Protein AF-A0A061NKI3-F1 (afdb_monomer_lite)

Secondary structure (DSSP, 8-state):
--GGG--HHHHHHHHHHHEEEHHHHHHHHT--HHHHHHHHHTTSS--SEEETTEEEEEHHHHHHHHHHHHHHHHHHHHHHTTTS-HHHHHHHHHHHHHHHHTTT-HHHHHHHHHHHHTTS-TTS-SGGGHHHHHHHHT--HHHHHHHHHHHHHHHTTS-TTEEEEETTSTT--HHHHT-TT--SEEEEES-GGGGGS-EEE----SS--HHHHHHHHHHHHHHHHTTPEEEEE-STTHHHHHHHHHHHHT--EEEEESS-TTS-SSGGGHHHHHHHHHSTTS--EEEE-SS----SSSSS-EE-TTS-EE---

Sequence (313 aa):
MNVKEMDSRFLRPVIEQEILFASEATSYLGVTPQRLNQLVHTGKVKPVRTSPSGNLYMRTDLEERRKRMDGNQMMFITALFHKNEPEVVYEAINYFTIQTIFNGSDKKTVPMYERLYDKWPMTEELTPHIREISEDLGVEQEALEKAYSTVVGGFQQLGEEDLIVKKGGVHYPPQLNTLSDAPLFLFMRGNPDLLEEHLVTVVGSRKPSKEGEETAYQLSKEIGKQGYVIISGLSKGIDSIVQQATVDEDIPTIAILGTPITHFHPREHQSLQGKLENKVGDFPISSFSQSATLAFPDALCTHERNGSSKCHY

Foldseek 3Di:
DDPPPPDPVVVVVVVVVFKDFLVRLCLLLLHDSVVVVVCCVVVVFPFPDDDPVGTIGTNVSSVVSSVVVVVVLVVLLVLLVLAEPLLLSQLVLLLQLQLVVVVLDPVVSVVLSVVVVVPDSSSDHCVVVLVVSCVSSVHDSSSSVSSSVQSSVVSSLDDSQKYKAAQVGPLDQPVLNPDPLRFRIKIKHAASCLSVFAEDEDDDDLDDDPVLLVCLLVVLLVCQVVVYAYEAECHHDSRVSSLVSCLVNVGAYEYEYCAPPSDDPPPVCPVSNVSLNPPHHGYIHIYGSSGHPGDDDDPQFDQDPVRDTDDDD

Structure (mmCIF, N/CA/C/O backbone):
data_AF-A0A061NKI3-F1
#
_entry.id   AF-A0A061NKI3-F1
#
loop_
_atom_site.group_PDB
_atom_site.id
_atom_site.type_symbol
_atom_site.label_atom_id
_atom_site.label_alt_id
_atom_site.label_comp_id
_atom_site.label_asym_id
_atom_site.label_entity_id
_atom_site.label_seq_id
_atom_site.pdbx_PDB_ins_code
_atom_site.Cartn_x
_atom_site.Cartn_y
_atom_site.Cartn_z
_atom_site.occupancy
_atom_site.B_iso_or_equiv
_atom_site.auth_seq_id
_atom_site.auth_comp_id
_atom_site.auth_asym_id
_atom_site.auth_atom_id
_atom_site.pdbx_PDB_model_num
ATOM 1 N N . MET A 1 1 ? 39.304 -26.338 -39.180 1.00 40.34 1 MET A N 1
ATOM 2 C CA . MET A 1 1 ? 40.118 -25.103 -39.119 1.00 40.34 1 MET A CA 1
ATOM 3 C C . MET A 1 1 ? 40.791 -25.061 -37.756 1.00 40.34 1 MET A C 1
ATOM 5 O O . MET A 1 1 ? 40.127 -25.341 -36.768 1.00 40.34 1 MET A O 1
ATOM 9 N N . ASN A 1 2 ? 42.109 -24.874 -37.719 1.00 30.09 2 ASN A N 1
ATOM 10 C CA . ASN A 1 2 ? 42.950 -25.070 -36.537 1.00 30.09 2 ASN A CA 1
ATOM 11 C C . ASN A 1 2 ? 42.810 -23.871 -35.575 1.00 30.09 2 ASN A C 1
ATOM 13 O O . ASN A 1 2 ? 43.014 -22.736 -35.988 1.00 30.09 2 ASN A O 1
ATOM 17 N N . VAL A 1 3 ? 42.485 -24.109 -34.300 1.00 43.00 3 VAL A N 1
ATOM 18 C CA . VAL A 1 3 ? 42.187 -23.072 -33.276 1.00 43.00 3 VAL A CA 1
ATOM 19 C C . VAL A 1 3 ? 43.432 -22.243 -32.880 1.00 43.00 3 VAL A C 1
ATOM 21 O O . VAL A 1 3 ? 43.354 -21.328 -32.069 1.00 43.00 3 VAL A O 1
ATOM 24 N N . LYS A 1 4 ? 44.604 -22.524 -33.465 1.00 46.03 4 LYS A N 1
ATOM 25 C CA . LYS A 1 4 ? 45.884 -21.874 -33.132 1.00 46.03 4 LYS A CA 1
ATOM 26 C C . LYS A 1 4 ? 46.247 -20.632 -33.962 1.00 46.03 4 LYS A C 1
ATOM 28 O O . LYS A 1 4 ? 47.277 -20.035 -33.678 1.00 46.03 4 LYS A O 1
ATOM 33 N N . GLU A 1 5 ? 45.420 -20.210 -34.920 1.00 45.53 5 GLU A N 1
ATOM 34 C CA . GLU A 1 5 ? 45.689 -19.029 -35.772 1.00 45.53 5 GLU A CA 1
ATOM 35 C C . GLU A 1 5 ? 44.545 -17.997 -35.785 1.00 45.53 5 GLU A C 1
ATOM 37 O O . GLU A 1 5 ? 44.338 -17.286 -36.764 1.00 45.53 5 GLU A O 1
ATOM 42 N N . MET A 1 6 ? 43.781 -17.881 -34.695 1.00 46.22 6 MET A N 1
ATOM 43 C CA . MET A 1 6 ? 42.867 -16.744 -34.529 1.00 46.22 6 MET A CA 1
ATOM 44 C C . MET A 1 6 ? 43.645 -15.567 -33.922 1.00 46.22 6 MET A C 1
ATOM 46 O O . MET A 1 6 ? 44.006 -15.586 -32.747 1.00 46.22 6 MET A O 1
ATOM 50 N N . ASP A 1 7 ? 43.965 -14.581 -34.766 1.00 47.81 7 ASP A N 1
ATOM 51 C CA . ASP A 1 7 ? 44.738 -13.376 -34.437 1.00 47.81 7 ASP A CA 1
ATOM 52 C C . ASP A 1 7 ? 44.149 -12.656 -33.205 1.00 47.81 7 ASP A C 1
ATOM 54 O O . ASP A 1 7 ? 42.953 -12.352 -33.141 1.00 47.81 7 ASP A O 1
ATOM 58 N N . SER A 1 8 ? 44.998 -12.365 -32.214 1.00 49.31 8 SER A N 1
ATOM 59 C CA . SER A 1 8 ? 44.628 -11.721 -30.944 1.00 49.31 8 SER A CA 1
ATOM 60 C C . SER A 1 8 ? 44.003 -10.329 -31.121 1.00 49.31 8 SER A C 1
ATOM 62 O O . SER A 1 8 ? 43.363 -9.817 -30.199 1.00 49.31 8 SER A O 1
ATOM 64 N N . ARG A 1 9 ? 44.132 -9.739 -32.316 1.00 50.97 9 ARG A N 1
ATOM 65 C CA . ARG A 1 9 ? 43.489 -8.483 -32.725 1.00 50.97 9 ARG A CA 1
ATOM 66 C C . ARG A 1 9 ? 41.998 -8.619 -33.063 1.00 50.97 9 ARG A C 1
ATOM 68 O O . ARG A 1 9 ? 41.291 -7.625 -32.955 1.00 50.97 9 ARG A O 1
ATOM 75 N N . PHE A 1 10 ? 41.512 -9.816 -33.407 1.00 46.50 10 PHE A N 1
ATOM 76 C CA . PHE A 1 10 ? 40.087 -10.080 -33.677 1.00 46.50 10 PHE A CA 1
ATOM 77 C C . PHE A 1 10 ? 39.317 -10.570 -32.445 1.00 46.50 10 PHE A C 1
ATOM 79 O O . PHE A 1 10 ? 38.117 -10.341 -32.342 1.00 46.50 10 PHE A O 1
ATOM 86 N N . LEU A 1 11 ? 39.999 -11.212 -31.492 1.00 48.09 11 LEU A N 1
ATOM 87 C CA . LEU A 1 11 ? 39.382 -11.682 -30.248 1.00 48.09 11 LEU A CA 1
ATOM 88 C C . LEU A 1 11 ? 39.147 -10.553 -29.236 1.00 48.09 11 LEU A C 1
ATOM 90 O O . LEU A 1 11 ? 38.138 -10.571 -28.542 1.00 48.09 11 LEU A O 1
ATOM 94 N N . ARG A 1 12 ? 40.041 -9.557 -29.157 1.00 44.00 12 ARG A N 1
ATOM 95 C CA . ARG A 1 12 ? 39.916 -8.446 -28.193 1.00 44.00 12 ARG A CA 1
ATOM 96 C C . ARG A 1 12 ? 38.599 -7.663 -28.306 1.00 44.00 12 ARG A C 1
ATOM 98 O O . ARG A 1 12 ? 37.942 -7.544 -27.282 1.00 44.00 12 ARG A O 1
ATOM 105 N N . PRO A 1 13 ? 38.161 -7.211 -29.497 1.00 46.44 13 PRO A N 1
ATOM 106 C CA . PRO A 1 13 ? 36.928 -6.430 -29.617 1.00 46.44 13 PRO A CA 1
ATOM 107 C C . PRO A 1 13 ? 35.660 -7.239 -29.313 1.00 46.44 13 PRO A C 1
ATOM 109 O O . PRO A 1 13 ? 34.691 -6.689 -28.806 1.00 46.44 13 PRO A O 1
ATOM 112 N N . VAL A 1 14 ? 35.664 -8.546 -29.607 1.00 45.47 14 VAL A N 1
ATOM 113 C CA . VAL A 1 14 ? 34.523 -9.446 -29.353 1.00 45.47 14 VAL A CA 1
ATOM 114 C C . VAL A 1 14 ? 34.435 -9.803 -27.866 1.00 45.47 14 VAL A C 1
ATOM 116 O O . VAL A 1 14 ? 33.363 -9.752 -27.279 1.00 45.47 14 VAL A O 1
ATOM 119 N N . ILE A 1 15 ? 35.575 -10.080 -27.227 1.00 52.34 15 ILE A N 1
ATOM 120 C CA . ILE A 1 15 ? 35.654 -10.370 -25.789 1.00 52.34 15 ILE A CA 1
ATOM 121 C C . ILE A 1 15 ? 35.342 -9.117 -24.948 1.00 52.34 15 ILE A C 1
ATOM 123 O O . ILE A 1 15 ? 34.716 -9.229 -23.898 1.00 52.34 15 ILE A O 1
ATOM 127 N N . GLU A 1 16 ? 35.731 -7.921 -25.401 1.00 51.19 16 GLU A N 1
ATOM 128 C CA . GLU A 1 16 ? 35.422 -6.652 -24.719 1.00 51.19 16 GLU A CA 1
ATOM 129 C C . GLU A 1 16 ? 33.927 -6.284 -24.766 1.00 51.19 16 GLU A C 1
ATOM 131 O O . GLU A 1 16 ? 33.464 -5.570 -23.885 1.00 51.19 16 GLU A O 1
ATOM 136 N N . GLN A 1 17 ? 33.149 -6.797 -25.729 1.00 54.69 17 GLN A N 1
ATOM 137 C CA . GLN A 1 17 ? 31.689 -6.592 -25.785 1.00 54.69 17 GLN A CA 1
ATOM 138 C C . GLN A 1 17 ? 30.878 -7.627 -24.982 1.00 54.69 17 GLN A C 1
ATOM 140 O O . GLN A 1 17 ? 29.677 -7.434 -24.759 1.00 54.69 17 GLN A O 1
ATOM 145 N N . GLU A 1 18 ? 31.523 -8.704 -24.526 1.00 70.69 18 GLU A N 1
ATOM 146 C CA . GLU A 1 18 ? 30.896 -9.793 -23.766 1.00 70.69 18 GLU A CA 1
ATOM 147 C C . GLU A 1 18 ? 31.322 -9.848 -22.294 1.00 70.69 18 GLU A C 1
ATOM 149 O O . GLU A 1 18 ? 30.668 -10.530 -21.505 1.00 70.69 18 GLU A O 1
ATOM 154 N N . ILE A 1 19 ? 32.376 -9.132 -21.892 1.00 83.00 19 ILE A N 1
ATOM 155 C CA . ILE A 1 19 ? 32.844 -9.100 -20.503 1.00 83.00 19 ILE A CA 1
ATOM 156 C C . ILE A 1 19 ? 32.468 -7.775 -19.841 1.00 83.00 19 ILE A C 1
ATOM 158 O O . ILE A 1 19 ? 32.928 -6.716 -20.249 1.00 83.00 19 ILE A O 1
ATOM 162 N N . LEU A 1 20 ? 31.694 -7.860 -18.762 1.00 83.94 20 LEU A N 1
ATOM 163 C CA . LEU A 1 20 ? 31.260 -6.725 -17.953 1.00 83.94 20 LEU A CA 1
ATOM 164 C C . LEU A 1 20 ? 32.059 -6.641 -16.647 1.00 83.94 20 LEU A C 1
ATOM 166 O O . LEU A 1 20 ? 32.276 -7.648 -15.958 1.00 83.94 20 LEU A O 1
ATOM 170 N N . PHE A 1 21 ? 32.463 -5.429 -16.269 1.00 87.56 21 PHE A N 1
ATOM 171 C CA . PHE A 1 21 ? 32.967 -5.134 -14.928 1.00 87.56 21 PHE A CA 1
ATOM 172 C C . PHE A 1 21 ? 31.835 -5.192 -13.897 1.00 87.56 21 PHE A C 1
ATOM 174 O O . PHE A 1 21 ? 30.655 -5.176 -14.232 1.00 87.56 21 PHE A O 1
ATOM 181 N N . ALA A 1 22 ? 32.175 -5.231 -12.607 1.00 83.69 22 ALA A N 1
ATOM 182 C CA . ALA A 1 22 ? 31.179 -5.334 -11.538 1.00 83.69 22 ALA A CA 1
ATOM 183 C C . ALA A 1 22 ? 30.103 -4.233 -11.568 1.00 83.69 22 ALA A C 1
ATOM 185 O O . ALA A 1 22 ? 28.941 -4.541 -11.323 1.00 83.69 22 ALA A O 1
ATOM 186 N N . SER A 1 23 ? 30.463 -2.988 -11.894 1.00 77.31 23 SER A N 1
ATOM 187 C CA . SER A 1 23 ? 29.507 -1.878 -12.025 1.00 77.31 23 SER A CA 1
ATOM 188 C C . SER A 1 23 ? 28.545 -2.072 -13.199 1.00 77.31 23 SER A C 1
ATOM 190 O O . SER A 1 23 ? 27.342 -1.854 -13.071 1.00 77.31 23 SER A O 1
ATOM 192 N N . GLU A 1 24 ? 29.056 -2.544 -14.331 1.00 81.25 24 GLU A N 1
ATOM 193 C CA . GLU A 1 24 ? 28.248 -2.812 -15.520 1.00 81.25 24 GLU A CA 1
ATOM 194 C C . GLU A 1 24 ? 27.367 -4.045 -15.312 1.00 81.25 24 GLU A C 1
ATOM 196 O O . GLU A 1 24 ? 26.202 -4.037 -15.683 1.00 81.25 24 GLU A O 1
ATOM 201 N N . ALA A 1 25 ? 27.873 -5.076 -14.631 1.00 82.38 25 ALA A N 1
ATOM 202 C CA . ALA A 1 25 ? 27.104 -6.255 -14.251 1.00 82.38 25 ALA A CA 1
ATOM 203 C C . ALA A 1 25 ? 25.969 -5.921 -13.266 1.00 82.38 25 ALA A C 1
ATOM 205 O O . ALA A 1 25 ? 24.889 -6.502 -13.367 1.00 82.38 25 ALA A O 1
ATOM 206 N N . THR A 1 26 ? 26.181 -4.984 -12.327 1.00 74.75 26 THR A N 1
ATOM 207 C CA . THR A 1 26 ? 25.106 -4.500 -11.444 1.00 74.75 26 THR A CA 1
ATOM 208 C C . THR A 1 26 ? 24.012 -3.767 -12.207 1.00 74.75 26 THR A C 1
ATOM 210 O O . THR A 1 26 ? 22.842 -4.065 -11.973 1.00 74.75 26 THR A O 1
ATOM 213 N N . SER A 1 27 ? 24.378 -2.872 -13.135 1.00 67.75 27 SER A N 1
ATOM 214 C CA . SER A 1 27 ? 23.410 -2.206 -14.019 1.00 67.75 27 SER A CA 1
ATOM 215 C C . SER A 1 27 ? 22.674 -3.222 -14.885 1.00 67.75 27 SER A C 1
ATOM 217 O O . SER A 1 27 ? 21.450 -3.240 -14.911 1.00 67.75 27 SER A O 1
ATOM 219 N N . TYR A 1 28 ? 23.407 -4.147 -15.506 1.00 76.88 28 TYR A N 1
ATOM 220 C CA . TYR A 1 28 ? 22.849 -5.137 -16.423 1.00 76.88 28 TYR A CA 1
ATOM 221 C C . TYR A 1 28 ? 21.814 -6.068 -15.768 1.00 76.88 28 TYR A C 1
ATOM 223 O O . TYR A 1 28 ? 20.811 -6.423 -16.388 1.00 76.88 28 TYR A O 1
ATOM 231 N N . LEU A 1 29 ? 22.056 -6.469 -14.516 1.00 70.69 29 LEU A N 1
ATOM 232 C CA . LEU A 1 29 ? 21.131 -7.288 -13.727 1.00 70.69 29 LEU A CA 1
ATOM 233 C C . LEU A 1 29 ? 20.075 -6.468 -12.965 1.00 70.69 29 LEU A C 1
ATOM 235 O O . LEU A 1 29 ? 19.205 -7.070 -12.339 1.00 70.69 29 LEU A O 1
ATOM 239 N N . GLY A 1 30 ? 20.176 -5.135 -12.938 1.00 62.69 30 GLY A N 1
ATOM 240 C CA . GLY A 1 30 ? 19.307 -4.276 -12.130 1.00 62.69 30 GLY A CA 1
ATOM 241 C C . GLY A 1 30 ? 19.446 -4.487 -10.613 1.00 62.69 30 GLY A C 1
ATOM 242 O O . GLY A 1 30 ? 18.474 -4.335 -9.877 1.00 62.69 30 GLY A O 1
ATOM 243 N N . VAL A 1 31 ? 20.629 -4.867 -10.110 1.00 70.12 31 VAL A N 1
ATOM 244 C CA . VAL A 1 31 ? 20.849 -5.206 -8.685 1.00 70.12 31 VAL A CA 1
ATOM 245 C C . VAL A 1 31 ? 21.924 -4.346 -8.022 1.00 70.12 31 VAL A C 1
ATOM 247 O O . VAL A 1 31 ? 22.826 -3.832 -8.673 1.00 70.12 31 VAL A O 1
ATOM 250 N N . THR A 1 32 ? 21.885 -4.227 -6.691 1.00 70.69 32 THR A N 1
ATOM 251 C CA . THR A 1 32 ? 22.936 -3.518 -5.938 1.00 70.69 32 THR A CA 1
ATOM 252 C C . THR A 1 32 ? 24.269 -4.286 -5.940 1.00 70.69 32 THR A C 1
ATOM 254 O O . THR A 1 32 ? 24.272 -5.517 -6.058 1.00 70.69 32 THR A O 1
ATOM 257 N N . PRO A 1 33 ? 25.418 -3.617 -5.706 1.00 78.44 33 PRO A N 1
ATOM 258 C CA . PRO A 1 33 ? 26.712 -4.295 -5.560 1.00 78.44 33 PRO A CA 1
ATOM 259 C C . PRO A 1 33 ? 26.725 -5.367 -4.463 1.00 78.44 33 PRO A C 1
ATOM 261 O O . PRO A 1 33 ? 27.320 -6.432 -4.625 1.00 78.44 33 PRO A O 1
ATOM 264 N N . GLN A 1 34 ? 26.024 -5.124 -3.351 1.00 69.75 34 GLN A N 1
ATOM 265 C CA . GLN A 1 34 ? 25.881 -6.102 -2.267 1.00 69.75 34 GLN A CA 1
ATOM 266 C C . GLN A 1 34 ? 25.110 -7.338 -2.736 1.00 69.75 34 GLN A C 1
ATOM 268 O O . GLN A 1 34 ? 25.513 -8.468 -2.452 1.00 69.75 34 GLN A O 1
ATOM 273 N N . ARG A 1 35 ? 24.029 -7.135 -3.498 1.00 75.12 35 ARG A N 1
ATOM 274 C CA . ARG A 1 35 ? 23.239 -8.228 -4.058 1.00 75.12 35 ARG A CA 1
ATOM 275 C C . ARG A 1 35 ? 24.029 -9.015 -5.101 1.00 75.12 35 ARG A C 1
ATOM 277 O O . ARG A 1 35 ? 23.977 -10.241 -5.065 1.00 75.12 35 ARG A O 1
ATOM 284 N N . LEU A 1 36 ? 24.811 -8.353 -5.957 1.00 82.88 36 LEU A N 1
ATOM 285 C CA . LEU A 1 36 ? 25.723 -9.028 -6.886 1.00 82.88 36 LEU A CA 1
ATOM 286 C C . LEU A 1 36 ? 26.740 -9.900 -6.134 1.00 82.88 36 LEU A C 1
ATOM 288 O O . LEU A 1 36 ? 26.898 -11.073 -6.462 1.00 82.88 36 LEU A O 1
ATOM 292 N N . ASN A 1 37 ? 27.353 -9.384 -5.064 1.00 84.94 37 ASN A N 1
ATOM 293 C CA . ASN A 1 37 ? 28.267 -10.168 -4.225 1.00 84.94 37 ASN A CA 1
ATOM 294 C C . ASN A 1 37 ? 27.583 -11.380 -3.576 1.00 84.94 37 ASN A C 1
ATOM 296 O O . ASN A 1 37 ? 28.164 -12.462 -3.526 1.00 84.94 37 ASN A O 1
ATOM 300 N N . GLN A 1 38 ? 26.336 -11.241 -3.124 1.00 79.44 38 GLN A N 1
ATOM 301 C CA . GLN A 1 38 ? 25.563 -12.365 -2.598 1.00 79.44 38 GLN A CA 1
ATOM 302 C C . GLN A 1 38 ? 25.264 -13.413 -3.681 1.00 79.44 38 GLN A C 1
ATOM 304 O O . GLN A 1 38 ? 25.330 -14.614 -3.417 1.00 79.44 38 GLN A O 1
ATOM 309 N N . LEU A 1 39 ? 24.952 -12.985 -4.908 1.00 83.00 39 LEU A N 1
ATOM 310 C CA . LEU A 1 39 ? 24.747 -13.890 -6.042 1.00 83.00 39 LEU A CA 1
ATOM 311 C C . LEU A 1 39 ? 26.028 -14.653 -6.391 1.00 83.00 39 LEU A C 1
ATOM 313 O O . LEU A 1 39 ? 25.958 -15.852 -6.656 1.00 83.00 39 LEU A O 1
ATOM 317 N N . VAL A 1 40 ? 27.184 -13.992 -6.312 1.00 87.69 40 VAL A N 1
ATOM 318 C CA . VAL A 1 40 ? 28.492 -14.639 -6.469 1.00 87.69 40 VAL A CA 1
ATOM 319 C C . VAL A 1 40 ? 28.753 -15.644 -5.355 1.00 87.69 40 VAL A C 1
ATOM 321 O O . VAL A 1 40 ? 29.091 -16.794 -5.623 1.00 87.69 40 VAL A O 1
ATOM 324 N N . HIS A 1 41 ? 28.533 -15.249 -4.102 1.00 85.94 41 HIS A N 1
ATOM 325 C CA . HIS A 1 41 ? 28.773 -16.110 -2.946 1.00 85.94 41 HIS A CA 1
ATOM 326 C C . HIS A 1 41 ? 27.872 -17.353 -2.933 1.00 85.94 41 HIS A C 1
ATOM 328 O O . HIS A 1 41 ? 28.311 -18.443 -2.584 1.00 85.94 41 HIS A O 1
ATOM 334 N N . THR A 1 42 ? 26.619 -17.205 -3.366 1.00 82.69 42 THR A N 1
ATOM 335 C CA . THR A 1 42 ? 25.656 -18.313 -3.483 1.00 82.69 42 THR A CA 1
ATOM 336 C C . THR A 1 42 ? 25.824 -19.137 -4.764 1.00 82.69 42 THR A C 1
ATOM 338 O O . THR A 1 42 ? 25.024 -20.036 -5.013 1.00 82.69 42 THR A O 1
ATOM 341 N N . GLY A 1 43 ? 26.830 -18.832 -5.593 1.00 84.00 43 GLY A N 1
ATOM 342 C CA . GLY A 1 43 ? 27.115 -19.539 -6.845 1.00 84.00 43 GLY A CA 1
ATOM 343 C C . GLY A 1 43 ? 26.081 -19.316 -7.953 1.00 84.00 43 GLY A C 1
ATOM 344 O O . GLY A 1 43 ? 26.105 -20.015 -8.962 1.00 84.00 43 GLY A O 1
ATOM 345 N N . LYS A 1 44 ? 25.165 -18.356 -7.780 1.00 81.19 44 LYS A N 1
ATOM 346 C CA . LYS A 1 44 ? 24.096 -18.032 -8.739 1.00 81.19 44 LYS A CA 1
ATOM 347 C C . LYS A 1 44 ? 24.583 -17.178 -9.909 1.00 81.19 44 LYS A C 1
ATOM 349 O O . LYS A 1 44 ? 23.928 -17.163 -10.944 1.00 81.19 44 LYS A O 1
ATOM 354 N N . VAL A 1 45 ? 25.694 -16.469 -9.730 1.00 87.56 45 VAL A N 1
ATOM 355 C CA . VAL A 1 45 ? 26.454 -15.771 -10.775 1.00 87.56 45 VAL A CA 1
ATOM 356 C C . VAL A 1 45 ? 27.913 -16.151 -10.580 1.00 87.56 45 VAL A C 1
ATOM 358 O O . VAL A 1 45 ? 28.397 -16.135 -9.451 1.00 87.56 45 VAL A O 1
ATOM 361 N N . LYS A 1 46 ? 28.631 -16.491 -11.649 1.00 88.38 46 LYS A N 1
ATOM 362 C 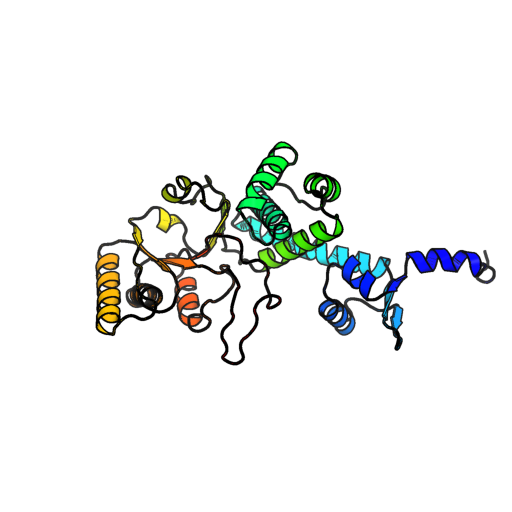CA . LYS A 1 46 ? 30.036 -16.882 -11.544 1.00 88.38 46 LYS A CA 1
ATOM 363 C C . LYS A 1 46 ? 30.917 -15.840 -12.232 1.00 88.38 46 LYS A C 1
ATOM 365 O O . LYS A 1 46 ? 30.750 -15.617 -13.426 1.00 88.38 46 LYS A O 1
ATOM 370 N N . PRO A 1 47 ? 31.846 -15.183 -11.515 1.00 89.19 47 PRO A N 1
ATOM 371 C CA . PRO A 1 47 ? 32.808 -14.315 -12.166 1.00 89.19 47 PRO A CA 1
ATOM 372 C C . PRO A 1 47 ? 33.758 -15.170 -13.003 1.00 89.19 47 PRO A C 1
ATOM 374 O O . PRO A 1 47 ? 34.240 -16.215 -12.561 1.00 89.19 47 PRO A O 1
ATOM 377 N N . VAL A 1 48 ? 34.048 -14.707 -14.210 1.00 86.19 48 VAL A N 1
ATOM 378 C CA . VAL A 1 48 ? 35.016 -15.348 -15.107 1.00 86.19 48 VAL A CA 1
ATOM 379 C C . VAL A 1 48 ? 36.438 -15.056 -14.669 1.00 86.19 48 VAL A C 1
ATOM 381 O O . VAL A 1 48 ? 37.338 -15.877 -14.848 1.00 86.19 48 VAL A O 1
ATOM 384 N N . ARG A 1 49 ? 36.642 -13.906 -14.023 1.00 82.75 49 ARG A N 1
ATOM 385 C CA . ARG A 1 49 ? 37.903 -13.576 -13.372 1.00 82.75 49 ARG A CA 1
ATOM 386 C C . ARG A 1 49 ? 37.655 -12.839 -12.071 1.00 82.75 49 ARG A C 1
ATOM 388 O O . ARG A 1 49 ? 36.874 -11.895 -12.028 1.00 82.75 49 ARG A O 1
ATOM 395 N N . THR A 1 50 ? 38.404 -13.229 -11.050 1.00 81.88 50 THR A N 1
ATOM 396 C CA . THR A 1 50 ? 38.512 -12.502 -9.786 1.00 81.88 50 THR A CA 1
ATOM 397 C C . THR A 1 50 ? 39.908 -11.905 -9.694 1.00 81.88 50 THR A C 1
ATOM 399 O O . THR A 1 50 ? 40.906 -12.591 -9.918 1.00 81.88 50 THR A O 1
ATOM 402 N N . SER A 1 51 ? 39.986 -10.605 -9.421 1.00 77.56 51 SER A N 1
ATOM 403 C CA . SER A 1 51 ? 41.246 -9.875 -9.285 1.00 77.56 51 SER A CA 1
ATOM 404 C C . SER A 1 51 ? 41.144 -8.817 -8.182 1.00 77.56 51 SER A C 1
ATOM 406 O O . SER A 1 51 ? 40.028 -8.421 -7.841 1.00 77.56 51 SER A O 1
ATOM 408 N N . PRO A 1 52 ? 42.273 -8.303 -7.656 1.00 70.75 52 PRO A N 1
ATOM 409 C CA . PRO A 1 52 ? 42.260 -7.180 -6.714 1.00 70.75 52 PRO A CA 1
ATOM 410 C C . PRO A 1 52 ? 41.571 -5.925 -7.276 1.00 70.75 52 PRO A C 1
ATOM 412 O O . PRO A 1 52 ? 41.009 -5.141 -6.522 1.00 70.75 52 PRO A O 1
ATOM 415 N N . SER A 1 53 ? 41.587 -5.757 -8.602 1.00 69.56 53 SER A N 1
ATOM 416 C CA . SER A 1 53 ? 40.922 -4.675 -9.340 1.00 69.56 53 SER A CA 1
ATOM 417 C C . SER A 1 53 ? 39.423 -4.900 -9.582 1.00 69.56 53 SER A C 1
ATOM 419 O O . SER A 1 53 ? 38.769 -4.035 -10.154 1.00 69.56 53 SER A O 1
ATOM 421 N N . GLY A 1 54 ? 38.870 -6.043 -9.166 1.00 77.44 54 GLY A N 1
ATOM 422 C CA . GLY A 1 54 ? 37.451 -6.366 -9.304 1.00 77.44 54 GLY A CA 1
ATOM 423 C C . GLY A 1 54 ? 37.179 -7.683 -10.029 1.00 77.44 54 GLY A C 1
ATOM 424 O O . GLY A 1 54 ? 38.080 -8.333 -10.576 1.00 77.44 54 GLY A O 1
ATOM 425 N N . ASN A 1 55 ? 35.906 -8.075 -10.002 1.00 88.88 55 ASN A N 1
ATOM 426 C CA . ASN A 1 55 ? 35.387 -9.235 -10.718 1.00 88.88 55 ASN A CA 1
ATOM 427 C C . ASN A 1 55 ? 34.971 -8.858 -12.146 1.00 88.88 55 ASN A C 1
ATOM 429 O O . ASN A 1 55 ? 34.435 -7.771 -12.366 1.00 88.88 55 ASN A O 1
ATOM 433 N N . LEU A 1 56 ? 35.174 -9.792 -13.074 1.00 87.81 56 LEU A N 1
ATOM 434 C CA . LEU A 1 56 ? 34.701 -9.729 -14.457 1.00 87.81 56 LEU A CA 1
ATOM 435 C C . LEU A 1 56 ? 33.634 -10.798 -14.692 1.00 87.81 56 LEU A C 1
ATOM 437 O O . LEU A 1 56 ? 33.794 -11.932 -14.232 1.00 87.81 56 LEU A O 1
ATOM 441 N N . TYR A 1 57 ? 32.582 -10.453 -15.426 1.00 88.44 57 TYR A N 1
ATOM 442 C CA . TYR A 1 57 ? 31.401 -11.289 -15.644 1.00 88.44 57 TYR A CA 1
ATOM 443 C C . TYR A 1 57 ? 31.123 -11.451 -17.135 1.00 88.44 57 TYR A C 1
ATOM 445 O O . TYR A 1 57 ? 31.295 -10.497 -17.885 1.00 88.44 57 TYR A O 1
ATOM 453 N N . MET A 1 58 ? 30.674 -12.631 -17.563 1.00 85.62 58 MET A N 1
ATOM 454 C CA . MET A 1 58 ? 30.211 -12.822 -18.941 1.00 85.62 58 MET A CA 1
ATOM 455 C C . MET A 1 58 ? 28.775 -12.344 -19.073 1.00 85.62 58 MET A C 1
ATOM 457 O O . MET A 1 58 ? 27.917 -12.700 -18.265 1.00 85.62 58 MET A O 1
ATOM 461 N N . ARG A 1 59 ? 28.508 -11.562 -20.114 1.00 80.31 59 ARG A N 1
ATOM 462 C CA . ARG A 1 59 ? 27.181 -11.041 -20.430 1.00 80.31 59 ARG A CA 1
ATOM 463 C C . ARG A 1 59 ? 26.164 -12.163 -20.612 1.00 80.31 59 ARG A C 1
ATOM 465 O O . ARG A 1 59 ? 25.071 -12.055 -20.080 1.00 80.31 59 ARG A O 1
ATOM 472 N N . THR A 1 60 ? 26.542 -13.261 -21.261 1.00 78.06 60 THR A N 1
ATOM 473 C CA . THR A 1 60 ? 25.691 -14.446 -21.473 1.00 78.06 60 THR A CA 1
ATOM 474 C C . THR A 1 60 ? 25.271 -15.126 -20.164 1.00 78.06 60 THR A C 1
ATOM 476 O O . THR A 1 60 ? 24.097 -15.446 -19.981 1.00 78.06 60 THR A O 1
ATOM 479 N N . ASP A 1 61 ? 26.188 -15.275 -19.204 1.00 80.62 61 ASP A N 1
ATOM 480 C CA . ASP A 1 61 ? 25.869 -15.813 -17.871 1.00 80.62 61 ASP A CA 1
ATOM 481 C C . ASP A 1 61 ? 24.917 -14.877 -17.105 1.00 80.62 61 ASP A C 1
ATOM 483 O O . ASP A 1 61 ? 24.006 -15.320 -16.397 1.00 80.62 61 ASP A O 1
ATOM 487 N N . LEU A 1 62 ? 25.118 -13.563 -17.248 1.00 82.44 62 LEU A N 1
ATOM 488 C CA . LEU A 1 62 ? 24.236 -12.552 -16.668 1.00 82.44 62 LEU A CA 1
ATOM 489 C C . LEU A 1 62 ? 22.864 -12.535 -17.363 1.00 82.44 62 LEU A C 1
ATOM 491 O O . LEU A 1 62 ? 21.856 -12.376 -16.682 1.00 82.44 62 LEU A O 1
ATOM 495 N N . GLU A 1 63 ? 22.798 -12.769 -18.674 1.00 77.12 63 GLU A N 1
ATOM 496 C CA . GLU A 1 63 ? 21.563 -12.917 -19.456 1.00 77.12 63 GLU A CA 1
ATOM 497 C C . GLU A 1 63 ? 20.741 -14.123 -19.014 1.00 77.12 63 GLU A C 1
ATOM 499 O O . GLU A 1 63 ? 19.546 -13.994 -18.753 1.00 77.12 63 GLU A O 1
ATOM 504 N N . GLU A 1 64 ? 21.358 -15.300 -18.887 1.00 74.56 64 GLU A N 1
ATOM 505 C CA . GLU A 1 64 ? 20.672 -16.484 -18.365 1.00 74.56 64 GLU A CA 1
ATOM 506 C C . GLU A 1 64 ? 20.161 -16.251 -16.945 1.00 74.56 64 GLU A C 1
ATOM 508 O O . GLU A 1 64 ? 19.058 -16.675 -16.583 1.00 74.56 64 GLU A O 1
ATOM 513 N N . ARG A 1 65 ? 20.956 -15.558 -16.124 1.00 79.81 65 ARG A N 1
ATOM 514 C CA . ARG A 1 65 ? 20.552 -15.213 -14.768 1.00 79.81 65 ARG A CA 1
ATOM 515 C C . ARG A 1 65 ? 19.373 -14.247 -14.762 1.00 79.81 65 ARG A C 1
ATOM 517 O O . ARG A 1 65 ? 18.450 -14.482 -13.982 1.00 79.81 65 ARG A O 1
ATOM 524 N N . ARG A 1 66 ? 19.404 -13.216 -15.609 1.00 72.19 66 ARG A N 1
ATOM 525 C CA . ARG A 1 66 ? 18.319 -12.247 -15.798 1.00 72.19 66 ARG A CA 1
ATOM 526 C C . ARG A 1 66 ? 17.046 -12.973 -16.222 1.00 72.19 66 ARG A C 1
ATOM 528 O O . ARG A 1 66 ? 16.088 -12.950 -15.469 1.00 72.19 66 ARG A O 1
ATOM 535 N N . LYS A 1 67 ? 17.097 -13.819 -17.257 1.00 67.88 67 LYS A N 1
ATOM 536 C CA . LYS A 1 67 ? 15.957 -14.654 -17.691 1.00 67.88 67 LYS A CA 1
ATOM 537 C C . LYS A 1 67 ? 15.373 -15.530 -16.578 1.00 67.88 67 LYS A C 1
ATOM 539 O O . LYS A 1 67 ? 14.160 -15.684 -16.486 1.00 67.88 67 LYS A O 1
ATOM 544 N N . ARG A 1 68 ? 16.207 -16.118 -15.709 1.00 70.06 68 ARG A N 1
ATOM 545 C CA . ARG A 1 68 ? 15.723 -16.882 -14.538 1.00 70.06 68 ARG A CA 1
ATOM 546 C C . ARG A 1 68 ? 15.111 -15.985 -13.460 1.00 70.06 68 ARG A C 1
ATOM 548 O O . ARG A 1 68 ? 14.217 -16.428 -12.747 1.00 70.06 68 ARG A O 1
ATOM 555 N N . MET A 1 69 ? 15.619 -14.766 -13.289 1.00 65.12 69 MET A N 1
ATOM 556 C CA . MET A 1 69 ? 15.041 -13.776 -12.378 1.00 65.12 69 MET A CA 1
ATOM 557 C C . MET A 1 69 ? 13.686 -13.289 -12.898 1.00 65.12 69 MET A C 1
ATOM 559 O O . MET A 1 69 ? 12.728 -13.308 -12.131 1.00 65.12 69 MET A O 1
ATOM 563 N N . ASP A 1 70 ? 13.597 -12.991 -14.190 1.00 64.38 70 ASP A N 1
ATOM 564 C CA . ASP A 1 70 ? 12.374 -12.578 -14.881 1.00 64.38 70 ASP A CA 1
ATOM 565 C C . ASP A 1 70 ? 11.327 -13.710 -14.859 1.00 64.38 70 ASP A C 1
ATOM 567 O O . ASP A 1 70 ? 10.167 -13.495 -14.518 1.00 64.38 70 ASP A O 1
ATOM 571 N N . GLY A 1 71 ? 11.738 -14.963 -15.096 1.00 61.41 71 GLY A N 1
ATOM 572 C CA . GLY A 1 71 ? 10.852 -16.131 -14.987 1.00 61.41 71 GLY A CA 1
ATOM 573 C C . GLY A 1 71 ? 10.305 -16.361 -13.572 1.00 61.41 71 GLY A C 1
ATOM 574 O O . GLY A 1 71 ? 9.147 -16.741 -13.404 1.00 61.41 71 GLY A O 1
ATOM 575 N N . ASN A 1 72 ? 11.104 -16.077 -12.538 1.00 64.69 72 ASN A N 1
ATOM 576 C CA . ASN A 1 72 ? 10.612 -16.069 -11.161 1.00 64.69 72 ASN A CA 1
ATOM 577 C C . ASN A 1 72 ? 9.643 -14.904 -10.916 1.00 64.69 72 ASN A C 1
ATOM 579 O O . ASN A 1 72 ? 8.638 -15.104 -10.243 1.00 64.69 72 ASN A O 1
ATOM 583 N N . GLN A 1 73 ? 9.922 -13.708 -11.449 1.00 67.06 73 GLN A N 1
ATOM 584 C CA . GLN A 1 73 ? 9.019 -12.558 -11.340 1.00 67.06 73 GLN A CA 1
ATOM 585 C C . GLN A 1 73 ? 7.645 -12.859 -11.937 1.00 67.06 73 GLN A C 1
ATOM 587 O O . GLN A 1 73 ? 6.640 -12.633 -11.266 1.00 67.06 73 GLN A O 1
ATOM 592 N N . MET A 1 74 ? 7.607 -13.456 -13.128 1.00 68.12 74 MET A N 1
ATOM 593 C CA . MET A 1 74 ? 6.361 -13.830 -13.795 1.00 68.12 74 MET A CA 1
ATOM 594 C C . MET A 1 74 ? 5.544 -14.850 -12.986 1.00 68.12 74 MET A C 1
ATOM 596 O O . MET A 1 74 ? 4.333 -14.690 -12.840 1.00 68.12 74 MET A O 1
ATOM 600 N N . MET A 1 75 ? 6.193 -15.861 -12.390 1.00 68.75 75 MET A N 1
ATOM 601 C CA . MET A 1 75 ? 5.509 -16.813 -11.500 1.00 68.75 75 MET A CA 1
ATOM 602 C C . MET A 1 75 ? 4.859 -16.127 -10.290 1.00 68.75 75 MET A C 1
ATOM 604 O O . MET A 1 75 ? 3.746 -16.489 -9.920 1.00 68.75 75 MET A O 1
ATOM 608 N N . PHE A 1 76 ? 5.512 -15.124 -9.694 1.00 71.19 76 PHE A N 1
ATOM 609 C CA . PHE A 1 76 ? 4.934 -14.384 -8.566 1.00 71.19 76 PHE A CA 1
ATOM 610 C C . PHE A 1 76 ? 3.771 -13.484 -8.974 1.00 71.19 76 PHE A C 1
ATOM 612 O O . PHE A 1 76 ? 2.746 -13.489 -8.302 1.00 71.19 76 PHE A O 1
ATOM 619 N N . ILE A 1 77 ? 3.905 -12.735 -10.071 1.00 73.75 77 ILE A N 1
ATOM 620 C CA . ILE A 1 77 ? 2.807 -11.895 -10.573 1.00 73.75 77 ILE A CA 1
ATOM 621 C C . ILE A 1 77 ? 1.584 -12.772 -10.872 1.00 73.75 77 ILE A C 1
ATOM 623 O O . ILE A 1 77 ? 0.474 -12.434 -10.474 1.00 73.75 77 ILE A O 1
ATOM 627 N N . THR A 1 78 ? 1.805 -13.955 -11.454 1.00 74.75 78 THR A N 1
ATOM 628 C CA . THR A 1 78 ? 0.738 -14.933 -11.706 1.00 74.75 78 THR A CA 1
ATOM 629 C C . THR A 1 78 ? 0.046 -15.389 -10.417 1.00 74.75 78 THR A C 1
ATOM 631 O O . THR A 1 78 ? -1.160 -15.616 -10.418 1.00 74.75 78 THR A O 1
ATOM 634 N N . ALA A 1 79 ? 0.769 -15.495 -9.297 1.00 76.25 79 ALA A N 1
ATOM 635 C CA . ALA A 1 79 ? 0.169 -15.856 -8.015 1.00 76.25 79 ALA A CA 1
ATOM 636 C C . ALA A 1 79 ? -0.809 -14.786 -7.496 1.00 76.25 79 ALA A C 1
ATOM 638 O O . ALA A 1 79 ? -1.819 -15.140 -6.892 1.00 76.25 79 ALA A O 1
ATOM 639 N N . LEU A 1 80 ? -0.585 -13.501 -7.794 1.00 79.56 80 LEU A N 1
ATOM 640 C CA . LEU A 1 80 ? -1.518 -12.429 -7.419 1.00 79.56 80 LEU A CA 1
ATOM 641 C C . LEU A 1 80 ? -2.847 -12.505 -8.183 1.00 79.56 80 LEU A C 1
ATOM 643 O O . LEU A 1 80 ? -3.859 -12.009 -7.687 1.00 79.56 80 LEU A O 1
ATOM 647 N N . PHE A 1 81 ? -2.876 -13.167 -9.346 1.00 81.19 81 PHE A N 1
ATOM 648 C CA . PHE A 1 81 ? -4.084 -13.307 -10.168 1.00 81.19 81 PHE A CA 1
ATOM 649 C C . PHE A 1 81 ? -5.159 -14.208 -9.544 1.00 81.19 81 PHE A C 1
ATOM 651 O O . PHE A 1 81 ? -6.283 -14.248 -10.035 1.00 81.19 81 PHE A O 1
ATOM 658 N N . HIS A 1 82 ? -4.852 -14.934 -8.464 1.00 82.19 82 HIS A N 1
ATOM 659 C CA . HIS A 1 82 ? -5.849 -15.762 -7.777 1.00 82.19 82 HIS A CA 1
ATOM 660 C C . HIS A 1 82 ? -6.946 -14.930 -7.103 1.00 82.19 82 HIS A C 1
ATOM 662 O O . HIS A 1 82 ? -8.091 -15.374 -7.037 1.00 82.19 82 HIS A O 1
ATOM 668 N N . LYS A 1 83 ? -6.600 -13.738 -6.603 1.00 83.56 83 LYS A N 1
ATOM 669 C CA . LYS A 1 83 ? -7.532 -12.821 -5.928 1.00 83.56 83 LYS A CA 1
ATOM 670 C C . LYS A 1 83 ? -7.758 -11.513 -6.671 1.00 83.56 83 LYS A C 1
ATOM 672 O O . LYS A 1 83 ? -8.674 -10.778 -6.326 1.00 83.56 83 LYS A O 1
ATOM 677 N N . ASN A 1 84 ? -6.942 -11.230 -7.681 1.00 87.94 84 ASN A N 1
ATOM 678 C CA . ASN A 1 84 ? -6.946 -9.958 -8.382 1.00 87.94 84 ASN A CA 1
ATOM 679 C C . ASN A 1 84 ? -7.109 -10.165 -9.881 1.00 87.94 84 ASN A C 1
ATOM 681 O O . ASN A 1 84 ? -6.546 -11.095 -10.455 1.00 87.94 84 ASN A O 1
ATOM 685 N N . GLU A 1 85 ? -7.821 -9.252 -10.535 1.00 90.00 85 GLU A N 1
ATOM 686 C CA . GLU A 1 85 ? -7.861 -9.221 -11.993 1.00 90.00 85 GLU A CA 1
ATOM 687 C C . GLU A 1 85 ? -6.457 -8.904 -12.544 1.00 90.00 85 GLU A C 1
ATOM 689 O O . GLU A 1 85 ? -5.828 -7.942 -12.084 1.00 90.00 85 GLU A O 1
ATOM 694 N N . PRO A 1 86 ? -5.943 -9.670 -13.529 1.00 88.88 86 PRO A N 1
ATOM 695 C CA . PRO A 1 86 ? -4.607 -9.442 -14.082 1.00 88.88 86 PRO A CA 1
ATOM 696 C C . PRO A 1 86 ? -4.390 -8.013 -14.586 1.00 88.88 86 PRO A C 1
ATOM 698 O O . PRO A 1 86 ? -3.336 -7.428 -14.349 1.00 88.88 86 PRO A O 1
ATOM 701 N N . GLU A 1 87 ? -5.411 -7.433 -15.219 1.00 91.50 87 GLU A N 1
ATOM 702 C CA . GLU A 1 87 ? -5.386 -6.062 -15.736 1.00 91.50 87 GLU A CA 1
ATOM 703 C C . GLU A 1 87 ? -5.153 -5.037 -14.619 1.00 91.50 87 GLU A C 1
ATOM 705 O O . GLU A 1 87 ? -4.308 -4.154 -14.763 1.00 91.50 87 GLU A O 1
ATOM 710 N N . VAL A 1 88 ? -5.827 -5.196 -13.473 1.00 92.44 88 VAL A N 1
ATOM 711 C CA . VAL A 1 88 ? -5.669 -4.321 -12.300 1.00 92.44 88 VAL A CA 1
ATOM 712 C C . VAL A 1 88 ? -4.272 -4.457 -11.696 1.00 92.44 88 VAL A C 1
ATOM 714 O O . VAL A 1 88 ? -3.675 -3.458 -11.293 1.00 92.44 88 VAL A O 1
ATOM 717 N N . VAL A 1 89 ? -3.726 -5.675 -11.651 1.00 90.81 89 VAL A N 1
ATOM 718 C CA . VAL A 1 89 ? -2.375 -5.932 -11.127 1.00 90.81 89 VAL A CA 1
ATOM 719 C C . VAL A 1 89 ? -1.324 -5.248 -11.997 1.00 90.81 89 VAL A C 1
ATOM 721 O O . VAL A 1 89 ? -0.469 -4.535 -11.468 1.00 90.81 89 VAL A O 1
ATOM 724 N N . TYR A 1 90 ? -1.389 -5.430 -13.318 1.00 92.25 90 TYR A N 1
ATOM 725 C CA . TYR A 1 90 ? -0.460 -4.779 -14.240 1.00 92.25 90 TYR A CA 1
ATOM 726 C C . TYR A 1 90 ? -0.601 -3.259 -14.194 1.00 92.25 90 TYR A C 1
ATOM 728 O O . TYR A 1 90 ? 0.402 -2.568 -14.029 1.00 92.25 90 TYR A O 1
ATOM 736 N N . GLU A 1 91 ? -1.824 -2.729 -14.225 1.00 94.56 91 GLU A N 1
ATOM 737 C CA . GLU A 1 91 ? -2.067 -1.286 -14.143 1.00 94.56 91 GLU A CA 1
ATOM 738 C C . GLU A 1 91 ? -1.520 -0.678 -12.852 1.00 94.56 91 GLU A C 1
ATOM 740 O O . GLU A 1 91 ? -0.880 0.375 -12.891 1.00 94.56 91 GLU A O 1
ATOM 745 N N . ALA A 1 92 ? -1.674 -1.370 -11.720 1.00 92.44 92 ALA A N 1
ATOM 746 C CA . ALA A 1 92 ? -1.078 -0.955 -10.460 1.00 92.44 92 ALA A CA 1
ATOM 747 C C . ALA A 1 92 ? 0.457 -0.950 -10.545 1.00 92.44 92 ALA A C 1
ATOM 749 O O . ALA A 1 92 ? 1.080 0.072 -10.248 1.00 92.44 92 ALA A O 1
ATOM 750 N N . ILE A 1 93 ? 1.086 -2.044 -10.995 1.00 91.38 93 ILE A N 1
ATOM 751 C CA . ILE A 1 93 ? 2.551 -2.122 -11.162 1.00 91.38 93 ILE A CA 1
ATOM 752 C C . ILE A 1 93 ? 3.052 -0.975 -12.047 1.00 91.38 93 ILE A C 1
ATOM 754 O O . ILE A 1 93 ? 4.041 -0.312 -11.722 1.00 91.38 93 ILE A O 1
ATOM 758 N N . ASN A 1 94 ? 2.358 -0.700 -13.144 1.00 93.94 94 ASN A N 1
ATOM 759 C CA . ASN A 1 94 ? 2.757 0.309 -14.111 1.00 93.94 94 ASN A CA 1
ATOM 760 C C . ASN A 1 94 ? 2.570 1.728 -13.554 1.00 93.94 94 ASN A C 1
ATOM 762 O O . ASN A 1 94 ? 3.484 2.550 -13.655 1.00 93.94 94 ASN A O 1
ATOM 766 N N . TYR A 1 95 ? 1.451 2.001 -12.874 1.00 93.69 95 TYR A N 1
ATOM 767 C CA . TYR A 1 95 ? 1.222 3.261 -12.162 1.00 93.69 95 TYR A CA 1
ATOM 768 C C . TYR A 1 95 ? 2.322 3.530 -11.130 1.00 93.69 95 TYR A C 1
ATOM 770 O O . TYR A 1 95 ? 2.959 4.584 -11.160 1.00 93.69 95 TYR A O 1
ATOM 778 N N . PHE A 1 96 ? 2.608 2.562 -10.253 1.00 90.94 96 PHE A N 1
ATOM 779 C CA . PHE A 1 96 ? 3.638 2.710 -9.220 1.00 90.94 96 PHE A CA 1
ATOM 780 C C . PHE A 1 96 ? 5.055 2.779 -9.810 1.00 90.94 96 PHE A C 1
ATOM 782 O O . PHE A 1 96 ? 5.937 3.416 -9.227 1.00 90.94 96 PHE A O 1
ATOM 789 N N . THR A 1 97 ? 5.286 2.200 -10.993 1.00 91.19 97 THR A N 1
ATOM 790 C CA . THR A 1 97 ? 6.552 2.342 -11.731 1.00 91.19 97 THR A CA 1
ATOM 791 C C . THR A 1 97 ? 6.761 3.789 -12.168 1.00 91.19 97 THR A C 1
ATOM 793 O O . THR A 1 97 ? 7.809 4.374 -11.885 1.00 91.19 97 THR A O 1
ATOM 796 N N . ILE A 1 98 ? 5.743 4.409 -12.768 1.00 92.44 98 ILE A N 1
ATOM 797 C CA . ILE A 1 98 ? 5.770 5.832 -13.135 1.00 92.44 98 ILE A CA 1
ATOM 798 C C . ILE A 1 98 ? 5.914 6.694 -11.876 1.00 92.44 98 ILE A C 1
ATOM 800 O O . ILE A 1 98 ? 6.731 7.612 -11.831 1.00 92.44 98 ILE A O 1
ATOM 804 N N . GLN A 1 99 ? 5.183 6.368 -10.811 1.00 90.81 99 GLN A N 1
ATOM 805 C CA . GLN A 1 99 ? 5.268 7.098 -9.549 1.00 90.81 99 GLN A CA 1
ATOM 806 C C . GLN A 1 99 ? 6.679 7.055 -8.948 1.00 90.81 99 GLN A C 1
ATOM 808 O O . GLN A 1 99 ? 7.148 8.048 -8.388 1.00 90.81 99 GLN A O 1
ATOM 813 N N . THR A 1 100 ? 7.391 5.938 -9.124 1.00 86.88 100 THR A N 1
ATOM 814 C CA . THR A 1 100 ? 8.791 5.780 -8.706 1.00 86.88 100 THR A CA 1
ATOM 815 C C . THR A 1 100 ? 9.727 6.735 -9.425 1.00 86.88 100 THR A C 1
ATOM 817 O O . THR A 1 100 ? 10.573 7.352 -8.779 1.00 86.88 100 THR A O 1
ATOM 820 N N . ILE A 1 101 ? 9.529 6.940 -10.726 1.00 90.94 101 ILE A N 1
ATOM 821 C CA . ILE A 1 101 ? 10.272 7.945 -11.498 1.00 90.94 101 ILE A CA 1
ATOM 822 C C . ILE A 1 101 ? 10.068 9.354 -10.923 1.00 90.94 101 ILE A C 1
ATOM 824 O O . ILE A 1 101 ? 10.999 10.161 -10.891 1.00 90.94 101 ILE A O 1
ATOM 828 N N . PHE A 1 102 ? 8.876 9.642 -10.398 1.00 88.12 102 PHE A N 1
ATOM 829 C CA . PHE A 1 102 ? 8.536 10.934 -9.802 1.00 88.12 102 PHE A CA 1
ATOM 830 C C . PHE A 1 102 ? 8.680 10.989 -8.276 1.00 88.12 102 PHE A C 1
ATOM 832 O O . PHE A 1 102 ? 8.093 11.870 -7.639 1.00 88.12 102 PHE A O 1
ATOM 839 N N . ASN A 1 103 ? 9.496 10.108 -7.688 1.00 83.94 103 ASN A N 1
ATOM 840 C CA . ASN A 1 103 ? 9.781 10.058 -6.250 1.00 83.94 103 ASN A CA 1
ATOM 841 C C . ASN A 1 103 ? 8.511 9.969 -5.382 1.00 83.94 103 ASN A C 1
ATOM 843 O O . ASN A 1 103 ? 8.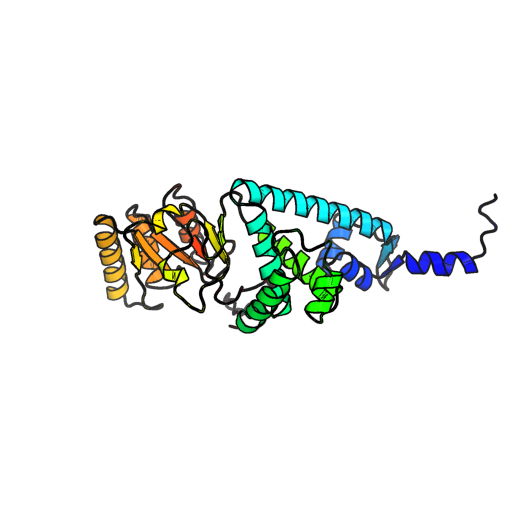398 10.661 -4.373 1.00 83.94 103 ASN A O 1
ATOM 847 N N . GLY A 1 104 ? 7.523 9.177 -5.803 1.00 78.44 104 GLY A N 1
ATOM 848 C CA . GLY A 1 104 ? 6.277 8.973 -5.058 1.00 78.44 104 GLY A CA 1
ATOM 849 C C . GLY A 1 104 ? 5.257 10.109 -5.195 1.00 78.44 104 GLY A C 1
ATOM 850 O O . GLY A 1 104 ? 4.195 10.047 -4.589 1.00 78.44 104 GLY A O 1
ATOM 851 N N . SER A 1 105 ? 5.545 11.159 -5.975 1.00 81.62 105 SER A N 1
ATOM 852 C CA . SER A 1 105 ? 4.688 12.346 -6.041 1.00 81.62 105 SER A CA 1
ATOM 853 C C . SER A 1 105 ? 3.458 12.130 -6.924 1.00 81.62 105 SER A C 1
ATOM 855 O O . SER A 1 105 ? 3.554 12.207 -8.151 1.00 81.62 105 SER A O 1
ATOM 857 N N . ASP A 1 106 ? 2.277 11.978 -6.320 1.00 82.00 106 ASP A N 1
ATOM 858 C CA . ASP A 1 106 ? 1.011 11.861 -7.067 1.00 82.00 106 ASP A CA 1
ATOM 859 C C . ASP A 1 106 ? 0.743 13.078 -7.961 1.00 82.00 106 ASP A C 1
ATOM 861 O O . ASP A 1 106 ? 0.367 12.931 -9.122 1.00 82.00 106 ASP A O 1
ATOM 865 N N . LYS A 1 107 ? 1.069 14.289 -7.485 1.00 85.44 107 LYS A N 1
ATOM 866 C CA . LYS A 1 107 ? 0.927 15.536 -8.263 1.00 85.44 107 LYS A CA 1
ATOM 867 C C . LYS A 1 107 ? 1.688 15.522 -9.592 1.00 85.44 107 LYS A C 1
ATOM 869 O O . LYS A 1 107 ? 1.287 16.210 -10.524 1.00 85.44 107 LYS A O 1
ATOM 874 N N . LYS A 1 108 ? 2.808 14.798 -9.660 1.00 88.31 108 LYS A N 1
ATOM 875 C CA . LYS A 1 108 ? 3.605 14.638 -10.886 1.00 88.31 108 LYS A CA 1
ATOM 876 C C . LYS A 1 108 ? 3.211 13.386 -11.662 1.00 88.31 108 LYS A C 1
ATOM 878 O O . LYS A 1 108 ? 3.240 13.405 -12.884 1.00 88.31 108 LYS A O 1
ATOM 883 N N . THR A 1 109 ? 2.842 12.329 -10.949 1.00 89.69 109 THR A N 1
ATOM 884 C CA . THR A 1 109 ? 2.538 11.013 -11.516 1.00 89.69 109 THR A CA 1
ATOM 885 C C . THR A 1 109 ? 1.228 11.026 -12.278 1.00 89.69 109 THR A C 1
ATOM 887 O O . THR A 1 109 ? 1.214 10.615 -13.431 1.00 89.69 109 THR A O 1
ATOM 890 N N . VAL A 1 110 ? 0.151 11.537 -11.674 1.00 89.44 110 VAL A N 1
ATOM 891 C CA . VAL A 1 110 ? -1.201 11.472 -12.248 1.00 89.44 110 VAL A CA 1
ATOM 892 C C . VAL A 1 110 ? -1.267 12.098 -13.650 1.00 89.44 110 VAL A C 1
ATOM 894 O O . VAL A 1 110 ? -1.688 11.398 -14.566 1.00 89.44 110 VAL A O 1
ATOM 897 N N . PRO A 1 111 ? -0.748 13.319 -13.904 1.00 91.75 111 PRO A N 1
ATOM 898 C CA . PRO A 1 111 ? -0.793 13.893 -15.253 1.00 91.75 111 PRO A CA 1
ATOM 899 C C . PRO A 1 111 ? 0.021 13.113 -16.296 1.00 91.75 111 PRO A C 1
ATOM 901 O O . PRO A 1 111 ? -0.265 13.185 -17.490 1.00 91.75 111 PRO A O 1
ATOM 904 N N . MET A 1 112 ? 1.083 12.419 -15.872 1.00 92.75 112 MET A N 1
ATOM 905 C CA . MET A 1 112 ? 1.900 11.594 -16.770 1.00 92.75 112 MET A CA 1
ATOM 906 C C . MET A 1 112 ? 1.222 10.258 -17.045 1.00 92.75 112 MET A C 1
ATOM 908 O O . MET A 1 112 ? 1.193 9.813 -18.186 1.00 92.75 112 MET A O 1
ATOM 912 N N . TYR A 1 113 ? 0.637 9.661 -16.010 1.00 92.75 113 TYR A N 1
ATOM 913 C CA . TYR A 1 113 ? -0.170 8.459 -16.107 1.00 92.75 113 TYR A CA 1
ATOM 914 C C . TYR A 1 113 ? -1.348 8.650 -17.066 1.00 92.75 113 TYR A C 1
ATOM 916 O O . TYR A 1 113 ? -1.483 7.882 -18.008 1.00 92.75 113 TYR A O 1
ATOM 924 N N . GLU A 1 114 ? -2.142 9.711 -16.891 1.00 91.38 114 GLU A N 1
ATOM 925 C CA . GLU A 1 114 ? -3.282 10.025 -17.766 1.00 91.38 114 GLU A CA 1
ATOM 926 C C . GLU A 1 114 ? -2.843 10.194 -19.227 1.00 91.38 114 GLU A C 1
ATOM 928 O O . GLU A 1 114 ? -3.460 9.645 -20.133 1.00 91.38 114 GLU A O 1
ATOM 933 N N . ARG A 1 115 ? -1.716 10.881 -19.461 1.00 91.44 115 ARG A N 1
ATOM 934 C CA . ARG A 1 115 ? -1.149 11.042 -20.807 1.00 91.44 115 ARG A CA 1
ATOM 935 C C . ARG A 1 115 ? -0.727 9.712 -21.438 1.00 91.44 115 ARG A C 1
ATOM 937 O O . ARG A 1 115 ? -0.856 9.560 -22.650 1.00 91.44 115 ARG A O 1
ATOM 944 N N . LEU A 1 116 ? -0.151 8.806 -20.650 1.00 91.88 116 LEU A N 1
ATOM 945 C CA . LEU A 1 116 ? 0.288 7.492 -21.123 1.00 91.88 116 LEU A CA 1
ATOM 946 C C . LEU A 1 116 ? -0.898 6.554 -21.358 1.00 91.88 116 LEU A C 1
ATOM 948 O O . LEU A 1 116 ? -0.874 5.802 -22.327 1.00 91.88 116 LEU A O 1
ATOM 952 N N . TYR A 1 117 ? -1.944 6.648 -20.534 1.00 89.75 117 TYR A N 1
ATOM 953 C CA . TYR A 1 117 ? -3.155 5.832 -20.637 1.00 89.75 117 TYR A CA 1
ATOM 954 C C . TYR A 1 117 ? -3.830 5.951 -22.009 1.00 89.75 117 TYR A C 1
ATOM 956 O O . TYR A 1 117 ? -4.284 4.957 -22.567 1.00 89.75 117 TYR A O 1
ATOM 964 N N . ASP A 1 118 ? -3.828 7.149 -22.597 1.00 86.69 118 ASP A N 1
ATOM 965 C CA . ASP A 1 118 ? -4.394 7.390 -23.932 1.00 86.69 118 ASP A CA 1
ATOM 966 C C . ASP A 1 118 ? -3.543 6.816 -25.081 1.00 86.69 118 ASP A C 1
ATOM 968 O O . ASP A 1 118 ? -4.008 6.723 -26.220 1.00 86.69 118 ASP A O 1
ATOM 972 N N . LYS A 1 119 ? -2.280 6.472 -24.816 1.00 86.94 119 LYS A N 1
ATOM 973 C CA . LYS A 1 119 ? -1.302 6.071 -25.838 1.00 86.94 119 LYS A CA 1
ATOM 974 C C . LYS A 1 119 ? -0.915 4.602 -25.774 1.00 86.94 119 LYS A C 1
ATOM 976 O O . LYS A 1 119 ? -0.544 4.037 -26.801 1.00 86.94 119 LYS A O 1
ATOM 981 N N . TRP A 1 1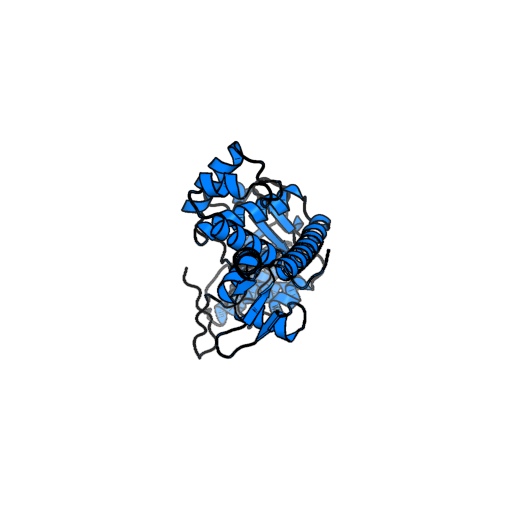20 ? -0.958 4.007 -24.588 1.00 86.94 120 TRP A N 1
ATOM 982 C CA . TRP A 1 120 ? -0.467 2.663 -24.333 1.00 86.94 120 TRP A CA 1
ATOM 983 C C . TRP A 1 120 ? -1.398 1.911 -23.369 1.00 86.94 120 TRP A C 1
ATOM 985 O O . TRP A 1 120 ? -1.879 2.514 -22.405 1.00 86.94 120 TRP A O 1
ATOM 995 N N . PRO A 1 121 ? -1.650 0.602 -23.589 1.00 87.56 121 PRO A N 1
ATOM 996 C CA . PRO A 1 121 ? -2.412 -0.227 -22.660 1.00 87.56 121 PRO A CA 1
ATOM 997 C C . PRO A 1 121 ? -1.707 -0.359 -21.301 1.00 87.56 121 PRO A C 1
ATOM 999 O O . PRO A 1 121 ? -0.941 -1.288 -21.059 1.00 87.56 121 PRO A O 1
ATOM 1002 N N . MET A 1 122 ? -2.034 0.540 -20.367 1.00 91.56 122 MET A N 1
ATOM 1003 C CA . MET A 1 122 ? -1.516 0.517 -18.990 1.00 91.56 122 MET A CA 1
ATOM 1004 C C . MET A 1 122 ? -1.852 -0.781 -18.235 1.00 91.56 122 MET A C 1
ATOM 1006 O O . MET A 1 122 ? -1.267 -1.021 -17.187 1.00 91.56 122 MET A O 1
ATOM 1010 N N . THR A 1 123 ? -2.768 -1.608 -18.738 1.00 91.62 123 THR A N 1
ATOM 1011 C CA . THR A 1 123 ? -3.198 -2.896 -18.166 1.00 91.62 123 THR A CA 1
ATOM 1012 C C . THR A 1 123 ? -2.364 -4.095 -18.640 1.00 91.62 123 THR A C 1
ATOM 1014 O O . THR A 1 123 ? -2.672 -5.229 -18.279 1.00 91.62 123 THR A O 1
ATOM 1017 N N . GLU A 1 124 ? -1.325 -3.873 -19.447 1.00 88.38 124 GLU A N 1
ATOM 1018 C CA . GLU A 1 124 ? -0.420 -4.913 -19.953 1.00 88.38 124 GLU A CA 1
ATOM 1019 C C . GLU A 1 124 ? 0.975 -4.830 -19.310 1.00 88.38 124 GLU A C 1
ATOM 1021 O O . GLU A 1 124 ? 1.301 -3.896 -18.578 1.00 88.38 124 GLU A O 1
ATOM 1026 N N . GLU A 1 125 ? 1.833 -5.822 -19.557 1.00 86.12 125 GLU A N 1
ATOM 1027 C CA . GLU A 1 125 ? 3.207 -5.792 -19.053 1.00 86.12 125 GLU A CA 1
ATOM 1028 C C . GLU A 1 125 ? 3.984 -4.599 -19.642 1.00 86.12 125 GLU A C 1
ATOM 1030 O O . GLU A 1 125 ? 3.963 -4.365 -20.847 1.00 86.12 125 GLU A O 1
ATOM 1035 N N . LEU A 1 126 ? 4.712 -3.855 -18.802 1.00 88.31 126 LEU A N 1
ATOM 1036 C CA . LEU A 1 126 ? 5.473 -2.674 -19.229 1.00 88.31 126 LEU A CA 1
ATOM 1037 C C . LEU A 1 126 ? 6.741 -3.019 -20.020 1.00 88.31 126 LEU A C 1
ATOM 1039 O O . LEU A 1 126 ? 7.160 -2.233 -20.870 1.00 88.31 126 LEU A O 1
ATOM 1043 N N . THR A 1 127 ? 7.359 -4.177 -19.762 1.00 84.81 127 THR A N 1
ATOM 1044 C CA . THR A 1 127 ? 8.670 -4.568 -20.315 1.00 84.81 127 THR A CA 1
ATOM 1045 C C . THR A 1 127 ? 8.775 -4.419 -21.843 1.00 84.81 127 THR A C 1
ATOM 1047 O O . THR A 1 127 ? 9.753 -3.830 -22.311 1.00 84.81 127 THR A O 1
ATOM 1050 N N . PRO A 1 128 ? 7.796 -4.869 -22.655 1.00 84.12 128 PRO A N 1
ATOM 1051 C CA . PRO A 1 128 ? 7.848 -4.713 -24.111 1.00 84.12 128 PRO A CA 1
ATOM 1052 C C . PRO A 1 128 ? 7.813 -3.250 -24.588 1.00 84.12 128 PRO A C 1
ATOM 1054 O O . PRO A 1 128 ? 8.224 -2.968 -25.711 1.00 84.12 128 PRO A O 1
ATOM 1057 N N . HIS A 1 129 ? 7.364 -2.323 -23.736 1.00 88.69 129 HIS A N 1
ATOM 1058 C CA . HIS A 1 129 ? 7.085 -0.923 -24.068 1.00 88.69 129 HIS A CA 1
ATOM 1059 C C . HIS A 1 129 ? 8.030 0.078 -23.390 1.00 88.69 129 HIS A C 1
ATOM 1061 O O . HIS A 1 129 ? 7.849 1.288 -23.528 1.00 88.69 129 HIS A O 1
ATOM 1067 N N . ILE A 1 130 ? 9.075 -0.397 -22.696 1.00 88.69 130 ILE A N 1
ATOM 1068 C CA . ILE A 1 130 ? 10.038 0.448 -21.966 1.00 88.69 130 ILE A CA 1
ATOM 1069 C C . ILE A 1 130 ? 10.558 1.597 -22.826 1.00 88.69 130 ILE A C 1
ATOM 1071 O O . ILE A 1 130 ? 10.618 2.732 -22.360 1.00 88.69 130 ILE A O 1
ATOM 1075 N N . ARG A 1 131 ? 10.930 1.318 -24.079 1.00 88.44 131 ARG A N 1
ATOM 1076 C CA . ARG A 1 131 ? 11.482 2.335 -24.975 1.00 88.44 131 ARG A CA 1
ATOM 1077 C C . ARG A 1 131 ? 10.496 3.483 -25.199 1.00 88.44 131 ARG A C 1
ATOM 1079 O O . ARG A 1 131 ? 10.845 4.628 -24.935 1.00 88.44 131 ARG A O 1
ATOM 1086 N N . GLU A 1 132 ? 9.283 3.174 -25.639 1.00 90.44 132 GLU A N 1
ATOM 1087 C CA . GLU A 1 132 ? 8.249 4.164 -25.968 1.00 90.44 132 GLU A CA 1
ATOM 1088 C C . GLU A 1 132 ? 7.846 4.978 -24.732 1.00 90.44 132 GLU A C 1
ATOM 1090 O O . GLU A 1 132 ? 7.817 6.208 -24.769 1.00 90.44 132 GLU A O 1
ATOM 1095 N N . ILE A 1 133 ? 7.636 4.299 -23.601 1.00 92.12 133 ILE A N 1
ATOM 1096 C CA . ILE A 1 133 ? 7.255 4.939 -22.337 1.00 92.12 133 ILE A CA 1
ATOM 1097 C C . ILE A 1 133 ? 8.387 5.832 -21.814 1.00 92.12 133 ILE A C 1
ATOM 1099 O O . ILE A 1 133 ? 8.130 6.930 -21.322 1.00 92.12 133 ILE A O 1
ATOM 1103 N N . SER A 1 134 ? 9.648 5.403 -21.934 1.00 93.88 134 SER A N 1
ATOM 1104 C CA . SER A 1 134 ? 10.803 6.206 -21.512 1.00 93.88 134 SER A CA 1
ATOM 1105 C C . SER A 1 134 ? 10.943 7.498 -22.324 1.00 93.88 134 SER A C 1
ATOM 1107 O O . SER A 1 134 ? 11.203 8.555 -21.747 1.00 93.88 134 SER A O 1
ATOM 1109 N N . GLU A 1 135 ? 10.686 7.438 -23.637 1.00 93.38 135 GLU A N 1
ATOM 1110 C CA . GLU A 1 135 ? 10.696 8.599 -24.532 1.00 93.38 135 GLU A CA 1
ATOM 1111 C C . GLU A 1 135 ? 9.570 9.582 -24.156 1.00 93.38 135 GLU A C 1
ATOM 1113 O O . GLU A 1 135 ? 9.819 10.782 -24.024 1.00 93.38 135 GLU A O 1
ATOM 1118 N N . ASP A 1 136 ? 8.361 9.079 -23.884 1.00 92.38 136 ASP A N 1
ATOM 1119 C CA . ASP A 1 136 ? 7.206 9.898 -23.488 1.00 92.38 136 ASP A CA 1
ATOM 1120 C C . ASP A 1 136 ? 7.340 10.531 -22.092 1.00 92.38 136 ASP A C 1
ATOM 1122 O O . ASP A 1 136 ? 6.860 11.648 -21.857 1.00 92.38 136 ASP A O 1
ATOM 1126 N N . LEU A 1 137 ? 7.997 9.832 -21.164 1.00 92.81 137 LEU A N 1
ATOM 1127 C CA . LEU A 1 137 ? 8.318 10.338 -19.829 1.00 92.81 137 LEU A CA 1
ATOM 1128 C C . LEU A 1 137 ? 9.547 11.261 -19.824 1.00 92.81 137 LEU A C 1
ATOM 1130 O O . LEU A 1 137 ? 9.745 11.997 -18.855 1.00 92.81 137 LEU A O 1
ATOM 1134 N N . GLY A 1 138 ? 10.366 11.235 -20.879 1.00 94.19 138 GLY A N 1
ATOM 1135 C CA . GLY A 1 138 ? 11.620 11.983 -20.958 1.00 94.19 138 GLY A CA 1
ATOM 1136 C C . GLY A 1 138 ? 12.682 11.477 -19.977 1.00 94.19 138 GLY A C 1
ATOM 1137 O O . GLY A 1 138 ? 13.372 12.284 -19.352 1.00 94.19 138 GLY A O 1
ATOM 1138 N N . VAL A 1 139 ? 12.787 10.155 -19.807 1.00 93.31 139 VAL A N 1
ATOM 1139 C CA . VAL A 1 139 ? 13.736 9.502 -18.890 1.00 93.31 139 VAL A CA 1
ATOM 1140 C C . VAL A 1 139 ? 14.557 8.428 -19.596 1.00 93.31 139 VAL A C 1
ATOM 1142 O O . VAL A 1 139 ? 14.153 7.896 -20.623 1.00 93.31 139 VAL A O 1
ATOM 1145 N N . GLU A 1 140 ? 15.708 8.075 -19.026 1.00 92.94 140 GLU A N 1
ATOM 1146 C CA . GLU A 1 140 ? 16.533 6.977 -19.539 1.00 92.94 140 GLU A CA 1
ATOM 1147 C C . GLU A 1 140 ? 15.827 5.621 -19.370 1.00 92.94 140 GLU A C 1
ATOM 1149 O O . GLU A 1 140 ? 15.255 5.341 -18.311 1.00 92.94 140 GLU A O 1
ATOM 1154 N N . GLN A 1 141 ? 15.930 4.738 -20.372 1.00 91.12 141 GLN A N 1
ATOM 1155 C CA . GLN A 1 141 ? 15.347 3.384 -20.327 1.00 91.12 141 GLN A CA 1
ATOM 1156 C C . GLN A 1 141 ? 15.813 2.598 -19.096 1.00 91.12 141 GLN A C 1
ATOM 1158 O O . GLN A 1 141 ? 15.006 1.966 -18.422 1.00 91.12 141 GLN A O 1
ATOM 1163 N N . GLU A 1 142 ? 17.098 2.706 -18.744 1.00 84.81 142 GLU A N 1
ATOM 1164 C CA . GLU A 1 142 ? 17.669 2.041 -17.566 1.00 84.81 142 GLU A CA 1
ATOM 1165 C C . GLU A 1 142 ? 17.004 2.504 -16.257 1.00 84.81 142 GLU A C 1
ATOM 1167 O O . GLU A 1 142 ? 16.799 1.708 -15.338 1.00 84.81 142 GLU A O 1
ATOM 1172 N N . ALA A 1 143 ? 16.622 3.783 -16.163 1.00 84.62 143 ALA A N 1
ATOM 1173 C CA . ALA A 1 143 ? 15.927 4.303 -14.990 1.00 84.62 143 ALA A CA 1
ATOM 1174 C C . ALA A 1 143 ? 14.514 3.713 -14.872 1.00 84.62 143 ALA A C 1
ATOM 1176 O O . ALA A 1 143 ? 14.099 3.341 -13.771 1.00 84.62 143 ALA A O 1
ATOM 1177 N N . LEU A 1 144 ? 13.805 3.579 -15.998 1.00 89.69 144 LEU A N 1
ATOM 1178 C CA . LEU A 1 144 ? 12.477 2.970 -16.052 1.00 89.69 144 LEU A CA 1
ATOM 1179 C C . LEU A 1 144 ? 12.521 1.462 -15.769 1.00 89.69 144 LEU A C 1
ATOM 1181 O O . LEU A 1 144 ? 11.734 0.980 -14.959 1.00 89.69 144 LEU A O 1
ATOM 1185 N N . GLU A 1 145 ? 13.484 0.732 -16.340 1.00 85.00 145 GLU A N 1
ATOM 1186 C CA . GLU A 1 145 ? 13.729 -0.690 -16.046 1.00 85.00 145 GLU A CA 1
ATOM 1187 C C . GLU A 1 145 ? 13.973 -0.923 -14.554 1.00 85.00 145 GLU A C 1
ATOM 1189 O O . GLU A 1 145 ? 13.383 -1.812 -13.933 1.00 85.00 145 GLU A O 1
ATOM 1194 N N . LYS A 1 146 ? 14.824 -0.088 -13.950 1.00 80.12 146 LYS A N 1
ATOM 1195 C CA . LYS A 1 146 ? 15.131 -0.168 -12.523 1.00 80.12 146 LYS A CA 1
ATOM 1196 C C . LYS A 1 146 ? 13.910 0.139 -11.659 1.00 80.12 146 LYS A C 1
ATOM 1198 O O . LYS A 1 146 ? 13.704 -0.539 -10.649 1.00 80.12 146 LYS A O 1
ATOM 1203 N N . ALA A 1 147 ? 13.113 1.140 -12.032 1.00 85.12 147 ALA A N 1
ATOM 1204 C CA . ALA A 1 147 ? 11.862 1.454 -11.351 1.00 85.12 147 ALA A CA 1
ATOM 1205 C C . ALA A 1 147 ? 10.890 0.267 -11.429 1.00 85.12 147 ALA A C 1
ATOM 1207 O O . ALA A 1 147 ? 10.423 -0.197 -10.390 1.00 85.12 147 ALA A O 1
ATOM 1208 N N . TYR A 1 148 ? 10.688 -0.294 -12.624 1.00 86.44 148 TYR A N 1
ATOM 1209 C CA . TYR A 1 148 ? 9.807 -1.440 -12.847 1.00 86.44 148 TYR A CA 1
ATOM 1210 C C . TYR A 1 148 ? 10.226 -2.650 -12.009 1.00 86.44 148 TYR A C 1
ATOM 1212 O O . TYR A 1 148 ? 9.441 -3.170 -11.216 1.00 86.44 148 TYR A O 1
ATOM 1220 N N . SER A 1 149 ? 11.504 -3.038 -12.078 1.00 79.31 149 SER A N 1
ATOM 1221 C CA . SER A 1 149 ? 12.031 -4.144 -11.273 1.00 79.31 149 SER A CA 1
ATOM 1222 C C . SER A 1 149 ? 11.886 -3.902 -9.766 1.00 79.31 149 SER A C 1
ATOM 1224 O O . SER A 1 149 ? 11.727 -4.863 -9.009 1.00 79.31 149 SER A O 1
ATOM 1226 N N . THR A 1 150 ? 11.972 -2.649 -9.314 1.00 78.50 150 THR A N 1
ATOM 1227 C CA . THR A 1 150 ? 11.799 -2.291 -7.898 1.00 78.50 150 THR A CA 1
ATOM 1228 C C . THR A 1 150 ? 10.345 -2.469 -7.470 1.00 78.50 150 THR A C 1
ATOM 1230 O O . THR A 1 150 ? 10.086 -3.061 -6.422 1.00 78.50 150 THR A O 1
ATOM 1233 N N . VAL A 1 151 ? 9.397 -2.010 -8.290 1.00 83.62 151 VAL A N 1
ATOM 1234 C CA . VAL A 1 151 ? 7.961 -2.139 -8.016 1.00 83.62 151 VAL A CA 1
ATOM 1235 C C . VAL A 1 151 ? 7.528 -3.596 -8.043 1.00 83.62 151 VAL A C 1
ATOM 1237 O O . VAL A 1 151 ? 6.914 -4.051 -7.080 1.00 83.62 151 VAL A O 1
ATOM 1240 N N . VAL A 1 152 ? 7.928 -4.363 -9.061 1.00 81.44 152 VAL A N 1
ATOM 1241 C CA . VAL A 1 152 ? 7.659 -5.808 -9.124 1.00 81.44 152 VAL A CA 1
ATOM 1242 C C . VAL A 1 152 ? 8.188 -6.514 -7.871 1.00 81.44 152 VAL A C 1
ATOM 1244 O O . VAL A 1 152 ? 7.472 -7.304 -7.261 1.00 81.44 152 VAL A O 1
ATOM 1247 N N . GLY A 1 153 ? 9.404 -6.186 -7.417 1.00 76.25 153 GLY A N 1
ATOM 1248 C CA . GLY A 1 153 ? 9.959 -6.729 -6.172 1.00 76.25 153 GLY A CA 1
ATOM 1249 C C . GLY A 1 153 ? 9.180 -6.346 -4.903 1.00 76.25 153 GLY A C 1
ATOM 1250 O O . GLY A 1 153 ? 9.219 -7.079 -3.915 1.00 76.25 153 GLY A O 1
ATOM 1251 N N . GLY A 1 154 ? 8.465 -5.220 -4.911 1.00 76.38 154 GLY A N 1
ATOM 1252 C CA . GLY A 1 154 ? 7.541 -4.836 -3.844 1.00 76.38 154 GLY A CA 1
ATOM 1253 C C . GLY A 1 154 ? 6.234 -5.630 -3.883 1.00 76.38 154 GLY A C 1
ATOM 1254 O O . GLY A 1 154 ? 5.798 -6.134 -2.852 1.00 76.38 154 GLY A O 1
ATOM 1255 N N . PHE A 1 155 ? 5.654 -5.802 -5.071 1.00 84.12 155 PHE A N 1
ATOM 1256 C CA . PHE A 1 155 ? 4.428 -6.581 -5.278 1.00 84.12 155 PHE A CA 1
ATOM 1257 C C . PHE A 1 155 ? 4.613 -8.066 -4.943 1.00 84.12 155 PHE A C 1
ATOM 1259 O O . PHE A 1 155 ? 3.690 -8.701 -4.453 1.00 84.12 155 PHE A O 1
ATOM 1266 N N . GLN A 1 156 ? 5.824 -8.605 -5.101 1.00 78.31 156 GLN A N 1
ATOM 1267 C CA . GLN A 1 156 ? 6.178 -9.964 -4.661 1.00 78.31 156 GLN A CA 1
ATOM 1268 C C . GLN A 1 156 ? 6.017 -10.212 -3.156 1.00 78.31 156 GLN A C 1
ATOM 1270 O O . GLN A 1 156 ? 6.082 -11.359 -2.722 1.00 78.31 156 GLN A O 1
ATOM 1275 N N . GLN A 1 157 ? 5.883 -9.156 -2.353 1.00 77.88 157 GLN A N 1
ATOM 1276 C CA . GLN A 1 157 ? 5.707 -9.264 -0.904 1.00 77.88 157 GLN A CA 1
ATOM 1277 C C . GLN A 1 157 ? 4.238 -9.271 -0.487 1.00 77.88 157 GLN A C 1
ATOM 1279 O O . GLN A 1 157 ? 3.954 -9.444 0.697 1.00 77.88 157 GLN A O 1
ATOM 1284 N N . LEU A 1 158 ? 3.327 -9.060 -1.438 1.00 78.00 158 LEU A N 1
ATOM 1285 C CA . LEU A 1 158 ? 1.903 -9.244 -1.218 1.00 78.00 158 LEU A CA 1
ATOM 1286 C C . LEU A 1 158 ? 1.608 -10.736 -1.024 1.00 78.00 158 LEU A C 1
ATOM 1288 O O . LEU A 1 158 ? 2.202 -11.596 -1.679 1.00 78.00 158 LEU A O 1
ATOM 1292 N N . GLY A 1 159 ? 0.717 -11.033 -0.086 1.00 74.88 159 GLY A N 1
ATOM 1293 C CA . GLY A 1 159 ? 0.200 -12.375 0.144 1.00 74.88 159 GLY A CA 1
ATOM 1294 C C . GLY A 1 159 ? -0.837 -12.771 -0.905 1.00 74.88 159 GLY A C 1
ATOM 1295 O O . GLY A 1 159 ? -1.400 -11.925 -1.592 1.00 74.88 159 GLY A O 1
ATOM 1296 N N . GLU A 1 160 ? -1.130 -14.069 -0.993 1.00 76.38 160 GLU A N 1
ATOM 1297 C CA . GLU A 1 160 ? -2.150 -14.598 -1.914 1.00 76.38 160 GLU A CA 1
ATOM 1298 C C . GLU A 1 160 ? -3.551 -14.034 -1.637 1.00 76.38 160 GLU A C 1
ATOM 1300 O O . GLU A 1 160 ? -4.350 -13.940 -2.559 1.00 76.38 160 GLU A O 1
ATOM 1305 N N . GLU A 1 161 ? -3.828 -13.620 -0.396 1.00 76.06 161 GLU A N 1
ATOM 1306 C CA . GLU A 1 161 ? -5.106 -13.039 0.040 1.00 76.06 161 GLU A CA 1
ATOM 1307 C C . GLU A 1 161 ? -5.147 -11.499 -0.039 1.00 76.06 161 GLU A C 1
ATOM 1309 O O . GLU A 1 161 ? -6.144 -10.894 0.358 1.00 76.06 161 GLU A O 1
ATOM 1314 N N . ASP A 1 162 ? -4.080 -10.850 -0.522 1.00 83.12 162 ASP A N 1
ATOM 1315 C CA . ASP A 1 162 ? -4.052 -9.394 -0.672 1.00 83.12 162 ASP A CA 1
ATOM 1316 C C . ASP A 1 162 ? -4.802 -8.968 -1.942 1.00 83.12 162 ASP A C 1
ATOM 1318 O O . ASP A 1 162 ? -4.558 -9.464 -3.045 1.00 83.12 162 ASP A O 1
ATOM 1322 N N . LEU A 1 163 ? -5.701 -8.003 -1.776 1.00 84.81 163 LEU A N 1
ATOM 1323 C CA . LEU A 1 163 ? -6.533 -7.426 -2.821 1.00 84.81 163 LEU A CA 1
ATOM 1324 C C . LEU A 1 163 ? -5.990 -6.067 -3.263 1.00 84.81 163 LEU A C 1
ATOM 1326 O O . LEU A 1 163 ? -5.640 -5.215 -2.447 1.00 84.81 163 LEU A O 1
ATOM 1330 N N . ILE A 1 164 ? -5.973 -5.846 -4.569 1.00 89.12 164 ILE A N 1
ATOM 1331 C CA . ILE A 1 164 ? -5.613 -4.605 -5.238 1.00 89.12 164 ILE A CA 1
ATOM 1332 C C . ILE A 1 164 ? -6.903 -4.053 -5.828 1.00 89.12 164 ILE A C 1
ATOM 1334 O O . ILE A 1 164 ? -7.475 -4.612 -6.760 1.00 89.12 164 ILE A O 1
ATOM 1338 N N . VAL A 1 165 ? -7.368 -2.943 -5.272 1.00 88.12 165 VAL A N 1
ATOM 1339 C CA . VAL A 1 165 ? -8.656 -2.351 -5.619 1.00 88.12 165 VAL A CA 1
ATOM 1340 C C . VAL A 1 165 ? -8.425 -1.023 -6.323 1.00 88.12 165 VAL A C 1
ATOM 1342 O O . VAL A 1 165 ? -7.925 -0.064 -5.732 1.00 88.12 165 VAL A O 1
ATOM 1345 N N . LYS A 1 166 ? -8.797 -0.954 -7.601 1.00 91.44 166 LYS A N 1
ATOM 1346 C CA . LYS A 1 166 ? -8.721 0.267 -8.410 1.00 91.44 166 LYS A CA 1
ATOM 1347 C C . LYS A 1 166 ? -9.886 1.210 -8.098 1.00 91.44 166 LYS A C 1
ATOM 1349 O O . LYS A 1 166 ? -11.009 0.768 -7.861 1.00 91.44 166 LYS A O 1
ATOM 1354 N N . LYS A 1 167 ? -9.640 2.520 -8.160 1.00 88.62 167 LYS A N 1
ATOM 1355 C CA . LYS A 1 167 ? -10.665 3.570 -8.088 1.00 88.62 167 LYS A CA 1
ATOM 1356 C C . LYS A 1 167 ? -11.800 3.301 -9.075 1.00 88.62 167 LYS A C 1
ATOM 1358 O O . LYS A 1 167 ? -11.561 3.067 -10.256 1.00 88.62 167 LYS A O 1
ATOM 1363 N N . GLY A 1 168 ? -13.033 3.347 -8.573 1.00 88.88 168 GLY A N 1
ATOM 1364 C CA . GLY A 1 168 ? -14.242 3.018 -9.336 1.00 88.88 168 GLY A CA 1
ATOM 1365 C C . GLY A 1 168 ? -14.513 1.519 -9.534 1.00 88.88 168 GLY A C 1
ATOM 1366 O O . GLY A 1 168 ? -15.550 1.182 -10.098 1.00 88.88 168 GLY A O 1
ATOM 1367 N N . GLY A 1 169 ? -13.624 0.633 -9.077 1.00 88.88 169 GLY A N 1
ATOM 1368 C CA . GLY A 1 169 ? -13.822 -0.815 -9.090 1.00 88.88 169 GLY A CA 1
ATOM 1369 C C . GLY A 1 169 ? -14.673 -1.326 -7.923 1.00 88.88 169 GLY A C 1
ATOM 1370 O O . GLY A 1 169 ? -15.067 -0.573 -7.028 1.00 88.88 169 GLY A O 1
ATOM 1371 N N . VAL A 1 170 ? -14.933 -2.635 -7.930 1.00 84.75 170 VAL A N 1
ATOM 1372 C CA . VAL A 1 170 ? -15.630 -3.343 -6.843 1.00 84.75 170 VAL A CA 1
ATOM 1373 C C . VAL A 1 170 ? -14.825 -3.217 -5.544 1.00 84.75 170 VAL A C 1
ATOM 1375 O O . VAL A 1 170 ? -13.599 -3.232 -5.578 1.00 84.75 170 VAL A O 1
ATOM 1378 N N . HIS A 1 171 ? -15.509 -3.050 -4.408 1.00 84.75 171 HIS A N 1
ATOM 1379 C CA . HIS A 1 171 ? -14.931 -2.778 -3.081 1.00 84.75 171 HIS A CA 1
ATOM 1380 C C . HIS A 1 171 ? -14.194 -1.437 -2.918 1.00 84.75 171 HIS A C 1
ATOM 1382 O O . HIS A 1 171 ? -13.715 -1.137 -1.824 1.00 84.75 171 HIS A O 1
ATOM 1388 N N . TYR A 1 172 ? -14.117 -0.581 -3.944 1.00 87.06 172 TYR A N 1
ATOM 1389 C CA . TYR A 1 172 ? -13.595 0.771 -3.745 1.00 87.06 172 TYR A CA 1
ATOM 1390 C C . TYR A 1 172 ? -14.652 1.639 -3.038 1.00 87.06 172 TYR A C 1
ATOM 1392 O O . TYR A 1 172 ? -15.746 1.811 -3.585 1.00 87.06 172 TYR A O 1
ATOM 1400 N N . PRO A 1 173 ? -14.360 2.247 -1.869 1.00 83.81 173 PRO A N 1
ATOM 1401 C CA . PRO A 1 173 ? -15.369 2.973 -1.100 1.00 83.81 173 PRO A CA 1
ATOM 1402 C C . PRO A 1 173 ? -16.002 4.131 -1.898 1.00 83.81 173 PRO A C 1
ATOM 1404 O O . PRO A 1 173 ? -15.282 5.042 -2.330 1.00 83.81 173 PRO A O 1
ATOM 1407 N N . PRO A 1 174 ? -17.339 4.171 -2.070 1.00 82.50 174 PRO A N 1
ATOM 1408 C CA . PRO A 1 174 ? -18.006 5.219 -2.845 1.00 82.50 174 PRO A CA 1
ATOM 1409 C C . PRO A 1 174 ? -17.736 6.635 -2.324 1.00 82.50 174 PRO A C 1
ATOM 1411 O O . PRO A 1 174 ? -17.577 7.566 -3.111 1.00 82.50 174 PRO A O 1
ATOM 1414 N N . GLN A 1 175 ? -17.628 6.809 -1.005 1.00 81.25 175 GLN A N 1
ATOM 1415 C CA . GLN A 1 175 ? -17.308 8.095 -0.383 1.00 81.25 175 GLN A CA 1
ATOM 1416 C C . GLN A 1 175 ? -15.910 8.571 -0.786 1.00 81.25 175 GLN A C 1
ATOM 1418 O O . GLN A 1 175 ? -15.718 9.759 -1.042 1.00 81.25 175 GLN A O 1
ATOM 1423 N N . LEU A 1 176 ? -14.948 7.651 -0.907 1.00 81.62 176 LEU A N 1
ATOM 1424 C CA . LEU A 1 176 ? -13.589 7.972 -1.329 1.00 81.62 176 LEU A CA 1
ATOM 1425 C C . LEU A 1 176 ? -13.539 8.375 -2.807 1.00 81.62 176 LEU A C 1
ATOM 1427 O O . LEU A 1 176 ? -12.800 9.289 -3.151 1.00 81.62 176 LEU A O 1
ATOM 1431 N N . ASN A 1 177 ? -14.382 7.787 -3.668 1.00 78.44 177 ASN A N 1
ATOM 1432 C CA . ASN A 1 177 ? -14.464 8.166 -5.088 1.00 78.44 177 ASN A CA 1
ATOM 1433 C C . ASN A 1 177 ? -14.781 9.657 -5.298 1.00 78.44 177 ASN A C 1
ATOM 1435 O O . ASN A 1 177 ? -14.403 10.218 -6.327 1.00 78.44 177 ASN A O 1
ATOM 1439 N N . THR A 1 178 ? -15.449 10.299 -4.334 1.00 83.62 178 THR A N 1
ATOM 1440 C CA . THR A 1 178 ? -15.818 11.722 -4.408 1.00 83.62 178 THR A CA 1
ATOM 1441 C C . THR A 1 178 ? -14.658 12.681 -4.148 1.00 83.62 178 THR A C 1
ATOM 1443 O O . THR A 1 178 ? -14.767 13.865 -4.471 1.00 83.62 178 THR A O 1
ATOM 1446 N N . LEU A 1 179 ? -13.545 12.194 -3.590 1.00 82.50 179 LEU A N 1
ATOM 1447 C CA . LEU A 1 179 ? -12.394 13.033 -3.286 1.00 82.50 179 LEU A CA 1
ATOM 1448 C C . LEU A 1 179 ? -11.525 13.225 -4.535 1.00 82.50 179 LEU A C 1
ATOM 1450 O O . LEU A 1 179 ? -11.255 12.290 -5.300 1.00 82.50 179 LEU A O 1
ATOM 1454 N N . SER A 1 180 ? -11.073 14.461 -4.742 1.00 78.38 180 SER A N 1
ATOM 1455 C CA . SER A 1 180 ? -10.201 14.814 -5.866 1.00 78.38 180 SER A CA 1
ATOM 1456 C C . SER A 1 180 ? -8.802 14.212 -5.731 1.00 78.38 180 SER A C 1
ATOM 1458 O O . SER A 1 180 ? -8.163 13.932 -6.739 1.00 78.38 180 SER A O 1
ATOM 1460 N N . ASP A 1 181 ? -8.349 13.979 -4.503 1.00 77.25 181 ASP A N 1
ATOM 1461 C CA . ASP A 1 181 ? -7.070 13.370 -4.139 1.00 77.25 181 ASP A CA 1
ATOM 1462 C C . ASP A 1 181 ? -7.208 11.895 -3.726 1.00 77.25 181 ASP A C 1
ATOM 1464 O O . ASP A 1 181 ? -6.316 11.331 -3.093 1.00 77.25 181 ASP A O 1
ATOM 1468 N N . ALA A 1 182 ? -8.321 11.251 -4.093 1.00 81.62 182 ALA A N 1
ATOM 1469 C CA . ALA A 1 182 ? -8.521 9.834 -3.832 1.00 81.62 182 ALA A CA 1
ATOM 1470 C C . ALA A 1 182 ? -7.450 8.983 -4.543 1.00 81.62 182 ALA A C 1
ATOM 1472 O O . ALA A 1 182 ? -7.246 9.163 -5.751 1.00 81.62 182 ALA A O 1
ATOM 1473 N N . PRO A 1 183 ? -6.813 8.026 -3.848 1.00 84.00 183 PRO A N 1
ATOM 1474 C CA . PRO A 1 183 ? -5.777 7.185 -4.437 1.00 84.00 183 PRO A CA 1
ATOM 1475 C C . PRO A 1 183 ? -6.330 6.328 -5.573 1.00 84.00 183 PRO A C 1
ATOM 1477 O O . PRO A 1 183 ? -7.427 5.776 -5.463 1.00 84.00 183 PRO A O 1
ATOM 1480 N N . LEU A 1 184 ? -5.554 6.166 -6.647 1.00 87.12 184 LEU A N 1
ATOM 1481 C CA . LEU A 1 184 ? -5.970 5.349 -7.790 1.00 87.12 184 LEU A CA 1
ATOM 1482 C C . LEU A 1 184 ? -6.074 3.858 -7.437 1.00 87.12 184 LEU A C 1
ATOM 1484 O O . LEU A 1 184 ? -6.948 3.176 -7.961 1.00 87.12 184 LEU A O 1
ATOM 1488 N N . PHE A 1 185 ? -5.229 3.376 -6.525 1.00 89.31 185 PHE A N 1
ATOM 1489 C CA . PHE A 1 185 ? -5.232 1.996 -6.044 1.00 89.31 185 PHE A CA 1
ATOM 1490 C C . PHE A 1 185 ? -5.245 1.947 -4.516 1.00 89.31 185 PHE A C 1
ATOM 1492 O O . PHE A 1 185 ? -4.558 2.727 -3.850 1.00 89.31 185 PHE A O 1
ATOM 1499 N N . LEU A 1 186 ? -6.003 0.999 -3.976 1.00 86.88 186 LEU A N 1
ATOM 1500 C CA . LEU A 1 186 ? -5.981 0.580 -2.581 1.00 86.88 186 LEU A CA 1
ATOM 1501 C C . LEU A 1 186 ? -5.432 -0.841 -2.506 1.00 86.88 186 LEU A C 1
ATOM 1503 O O . LEU A 1 186 ? -5.731 -1.667 -3.364 1.00 86.88 186 LEU A O 1
ATOM 1507 N N . PHE A 1 187 ? -4.667 -1.123 -1.458 1.00 86.88 187 PHE A N 1
ATOM 1508 C CA . PHE A 1 187 ? -4.270 -2.485 -1.120 1.00 86.88 187 PHE A CA 1
ATOM 1509 C C . PHE A 1 187 ? -5.003 -2.883 0.148 1.00 86.88 187 PHE A C 1
ATOM 1511 O O . PHE A 1 187 ? -4.926 -2.159 1.145 1.00 86.88 187 PHE A O 1
ATOM 1518 N N . MET A 1 188 ? -5.723 -3.996 0.085 1.00 84.62 188 MET A N 1
ATOM 1519 C CA . MET A 1 188 ? -6.558 -4.502 1.162 1.00 84.62 188 MET A CA 1
ATOM 1520 C C . MET A 1 188 ? -6.132 -5.917 1.541 1.00 84.62 188 MET A C 1
ATOM 1522 O O . MET A 1 188 ? -5.804 -6.719 0.676 1.00 84.62 188 MET A O 1
ATOM 1526 N N . ARG A 1 189 ? -6.170 -6.241 2.830 1.00 81.06 189 ARG A N 1
ATOM 1527 C CA . ARG A 1 189 ? -6.013 -7.610 3.338 1.00 81.06 189 ARG A CA 1
ATOM 1528 C C . ARG A 1 189 ? -7.169 -7.915 4.271 1.00 81.06 189 ARG A C 1
ATOM 1530 O O . ARG A 1 189 ? -7.401 -7.109 5.163 1.00 81.06 189 ARG A O 1
ATOM 1537 N N . GLY A 1 190 ? -7.840 -9.052 4.091 1.00 80.94 190 GLY A N 1
ATOM 1538 C CA . GLY A 1 190 ? -8.981 -9.485 4.906 1.00 80.94 190 GLY A CA 1
ATOM 1539 C C . GLY A 1 190 ? -10.316 -9.360 4.173 1.00 80.94 190 GLY A C 1
ATOM 1540 O O . GLY A 1 190 ? -10.362 -9.573 2.966 1.00 80.94 190 GLY A O 1
ATOM 1541 N N . ASN A 1 191 ? -11.401 -9.061 4.893 1.00 80.69 191 ASN A N 1
ATOM 1542 C CA . ASN A 1 191 ? -12.751 -9.042 4.325 1.00 80.69 191 ASN A CA 1
ATOM 1543 C C . ASN A 1 191 ? -13.146 -7.641 3.815 1.00 80.69 191 ASN A C 1
ATOM 1545 O O . ASN A 1 191 ? -13.395 -6.753 4.637 1.00 80.69 191 ASN A O 1
ATOM 1549 N N . PRO A 1 192 ? -13.219 -7.420 2.488 1.00 82.81 192 PRO A N 1
ATOM 1550 C CA . PRO A 1 192 ? -13.599 -6.127 1.929 1.00 82.81 192 PRO A CA 1
ATOM 1551 C C . PRO A 1 192 ? -15.094 -5.805 2.087 1.00 82.81 192 PRO A C 1
ATOM 1553 O O . PRO A 1 192 ? -15.451 -4.629 2.020 1.00 82.81 192 PRO A O 1
ATOM 1556 N N . ASP A 1 193 ? -15.955 -6.796 2.343 1.00 83.06 193 ASP A N 1
ATOM 1557 C CA . ASP A 1 193 ? -17.411 -6.606 2.451 1.00 83.06 193 ASP A CA 1
ATOM 1558 C C . ASP A 1 193 ? -17.790 -5.726 3.650 1.00 83.06 193 ASP A C 1
ATOM 1560 O O . ASP A 1 193 ? -18.816 -5.052 3.639 1.00 83.06 193 ASP A O 1
ATOM 1564 N N . LEU A 1 194 ? -16.911 -5.614 4.653 1.00 83.88 194 LEU A N 1
ATOM 1565 C CA . LEU A 1 194 ? -17.111 -4.701 5.780 1.00 83.88 194 LEU A CA 1
ATOM 1566 C C . LEU A 1 194 ? -17.205 -3.229 5.377 1.00 83.88 194 LEU A C 1
ATOM 1568 O O . LEU A 1 194 ? -17.711 -2.421 6.151 1.00 83.88 194 LEU A O 1
ATOM 1572 N N . LEU A 1 195 ? -16.720 -2.856 4.190 1.00 82.81 195 LEU A N 1
ATOM 1573 C CA . LEU A 1 195 ? -16.873 -1.501 3.661 1.00 82.81 195 LEU A CA 1
ATOM 1574 C C . LEU A 1 195 ? -18.329 -1.168 3.295 1.00 82.81 195 LEU A C 1
ATOM 1576 O O . LEU A 1 195 ? -18.644 0.009 3.109 1.00 82.81 195 LEU A O 1
ATOM 1580 N N . GLU A 1 196 ? -19.201 -2.173 3.199 1.00 82.62 196 GLU A N 1
ATOM 1581 C CA . GLU A 1 196 ? -20.632 -2.021 2.918 1.00 82.62 196 GLU A CA 1
ATOM 1582 C C . GLU A 1 196 ? -21.487 -1.921 4.194 1.00 82.62 196 GLU A C 1
ATOM 1584 O O . GLU A 1 196 ? -22.658 -1.543 4.130 1.00 82.62 196 GLU A O 1
ATOM 1589 N N . GLU A 1 197 ? -20.895 -2.201 5.357 1.00 85.44 197 GLU A N 1
ATOM 1590 C CA . GLU A 1 197 ? -21.566 -2.187 6.655 1.00 85.44 197 GLU A CA 1
ATOM 1591 C C . GLU A 1 197 ? -21.738 -0.769 7.231 1.00 85.44 197 GLU A C 1
ATOM 1593 O O . GLU A 1 197 ? -21.336 0.253 6.663 1.00 85.44 197 GLU A O 1
ATOM 1598 N N . HIS A 1 198 ? -22.343 -0.674 8.416 1.00 89.56 198 HIS A N 1
ATOM 1599 C CA . HIS A 1 198 ? -22.436 0.587 9.147 1.00 89.56 198 HIS A CA 1
ATOM 1600 C C . HIS A 1 198 ? -21.088 0.976 9.770 1.00 89.56 198 HIS A C 1
ATOM 1602 O O . HIS A 1 198 ? -20.693 0.465 10.815 1.00 89.56 198 HIS A O 1
ATOM 1608 N N . LEU A 1 199 ? -20.399 1.927 9.139 1.00 86.06 199 LEU A N 1
ATOM 1609 C CA . LEU A 1 199 ? -19.053 2.363 9.518 1.00 86.06 199 LEU A CA 1
ATOM 1610 C C . LEU A 1 199 ? -19.063 3.525 10.527 1.00 86.06 199 LEU A C 1
ATOM 1612 O O . LEU A 1 199 ? -19.776 4.514 10.338 1.00 86.06 199 LEU A O 1
ATOM 1616 N N . VAL A 1 200 ? -18.199 3.465 11.547 1.00 90.44 200 VAL A N 1
ATOM 1617 C CA . VAL A 1 200 ? -17.890 4.604 12.435 1.00 90.44 200 VAL A CA 1
ATOM 1618 C C . VAL A 1 200 ? -16.387 4.778 12.578 1.00 90.44 200 VAL A C 1
ATOM 1620 O O . VAL A 1 200 ? -15.688 3.895 13.066 1.00 90.44 200 VAL A O 1
ATOM 1623 N N . THR A 1 201 ? -15.885 5.958 12.220 1.00 89.94 201 THR A N 1
ATOM 1624 C CA . THR A 1 201 ? -14.466 6.281 12.385 1.00 89.94 201 THR A CA 1
ATOM 1625 C C . THR A 1 201 ? -14.185 6.852 13.771 1.00 89.94 201 THR A C 1
ATOM 1627 O O . THR A 1 201 ? -14.764 7.868 14.157 1.00 89.94 201 THR A O 1
ATOM 1630 N N . VAL A 1 202 ? -13.234 6.253 14.490 1.00 89.62 202 VAL A N 1
ATOM 1631 C CA . VAL A 1 202 ? -12.718 6.764 15.765 1.00 89.62 202 VAL A CA 1
ATOM 1632 C C . VAL A 1 202 ? -11.262 7.181 15.582 1.00 89.62 202 VAL A C 1
ATOM 1634 O O . VAL A 1 202 ? -10.411 6.378 15.206 1.00 89.62 202 VAL A O 1
ATOM 1637 N N . VAL A 1 203 ? -10.971 8.451 15.862 1.00 90.31 203 VAL A N 1
ATOM 1638 C CA . VAL A 1 203 ? -9.622 9.035 15.813 1.00 90.31 203 VAL A CA 1
ATOM 1639 C C . VAL A 1 203 ? -9.333 9.781 17.105 1.00 90.31 203 VAL A C 1
ATOM 1641 O O . VAL A 1 203 ? -10.245 10.286 17.763 1.00 90.31 203 VAL A O 1
ATOM 1644 N N . GLY A 1 204 ? -8.060 9.912 17.467 1.00 90.44 204 GLY A N 1
ATOM 1645 C CA . GLY A 1 204 ? -7.710 10.712 18.632 1.00 90.44 204 GLY A CA 1
ATOM 1646 C C . GLY A 1 204 ? -6.221 10.947 18.836 1.00 90.44 204 GLY A C 1
ATOM 1647 O O . GLY A 1 204 ? -5.398 10.793 17.937 1.00 90.44 204 GLY A O 1
ATOM 1648 N N . SER A 1 205 ? -5.876 11.394 20.045 1.00 91.62 205 SER A N 1
ATOM 1649 C CA . SER A 1 205 ? -4.505 11.774 20.396 1.00 91.62 205 SER A CA 1
ATOM 1650 C C . SER A 1 205 ? -3.537 10.590 20.323 1.00 91.62 205 SER A C 1
ATOM 1652 O O . SER A 1 205 ? -3.837 9.495 20.797 1.00 91.62 205 SER A O 1
ATOM 1654 N N . ARG A 1 206 ? -2.308 10.852 19.854 1.00 90.81 206 ARG A N 1
ATOM 1655 C CA . ARG A 1 206 ? -1.182 9.904 19.952 1.00 90.81 206 ARG A CA 1
ATOM 1656 C C . ARG A 1 206 ? -0.631 9.739 21.372 1.00 90.81 206 ARG A C 1
ATOM 1658 O O . ARG A 1 206 ? 0.181 8.852 21.620 1.00 90.81 206 ARG A O 1
ATOM 1665 N N . LYS A 1 207 ? -1.013 10.635 22.284 1.00 93.00 207 LYS A N 1
ATOM 1666 C CA . LYS A 1 207 ? -0.651 10.634 23.709 1.00 93.00 207 LYS A CA 1
ATOM 1667 C C . LYS A 1 207 ? -1.902 10.959 24.535 1.00 93.00 207 LYS A C 1
ATOM 1669 O O . LYS A 1 207 ? -2.053 12.103 24.973 1.00 93.00 207 LYS A O 1
ATOM 1674 N N . PRO A 1 208 ? -2.856 10.027 24.634 1.00 93.56 208 PRO A N 1
ATOM 1675 C CA . PRO A 1 208 ? -4.061 10.238 25.427 1.00 93.56 208 PRO A CA 1
ATOM 1676 C C . PRO A 1 208 ? -3.745 10.294 26.930 1.00 93.56 208 PRO A C 1
ATOM 1678 O O . PRO A 1 208 ? -2.702 9.825 27.385 1.00 93.56 208 PRO A O 1
ATOM 1681 N N . SER A 1 209 ? -4.641 10.903 27.709 1.00 96.69 209 SER A N 1
ATOM 1682 C CA . SER A 1 209 ? -4.666 10.718 29.164 1.00 96.69 209 SER A CA 1
ATOM 1683 C C . SER A 1 209 ? -5.254 9.343 29.486 1.00 96.69 209 SER A C 1
ATOM 1685 O O . SER A 1 209 ? -6.008 8.812 28.680 1.00 96.69 209 SER A O 1
ATOM 1687 N N . LYS A 1 210 ? -5.007 8.804 30.687 1.00 95.81 210 LYS A N 1
ATOM 1688 C CA . LYS A 1 210 ? -5.624 7.536 31.127 1.00 95.81 210 LYS A CA 1
ATOM 1689 C C . LYS A 1 210 ? -7.151 7.527 30.990 1.00 95.81 210 LYS A C 1
ATOM 1691 O O . LYS A 1 210 ? -7.731 6.529 30.595 1.00 95.81 210 LYS A O 1
ATOM 1696 N N . GLU A 1 211 ? -7.793 8.651 31.298 1.00 96.69 211 GLU A N 1
ATOM 1697 C CA . GLU A 1 211 ? -9.239 8.812 31.118 1.00 96.69 211 GLU A CA 1
ATOM 1698 C C . GLU A 1 211 ? -9.638 8.755 29.637 1.00 96.69 211 GLU A C 1
ATOM 1700 O O . GLU A 1 211 ? -10.636 8.129 29.292 1.00 96.69 211 GLU A O 1
ATOM 1705 N N . GLY A 1 212 ? -8.841 9.359 28.751 1.00 96.38 212 GLY A N 1
ATOM 1706 C CA . GLY A 1 212 ? -9.045 9.272 27.307 1.00 96.38 212 GLY A CA 1
ATOM 1707 C C . GLY A 1 212 ? -8.846 7.858 26.761 1.00 96.38 212 GLY A C 1
ATOM 1708 O O . GLY A 1 212 ? -9.585 7.455 25.868 1.00 96.38 212 GLY A O 1
ATOM 1709 N N . GLU A 1 213 ? -7.894 7.099 27.311 1.00 96.44 213 GLU A N 1
ATOM 1710 C CA . GLU A 1 213 ? -7.690 5.686 26.972 1.00 96.44 213 GLU A CA 1
ATOM 1711 C C . GLU A 1 213 ? -8.919 4.849 27.344 1.00 96.44 213 GLU A C 1
ATOM 1713 O O . GLU A 1 213 ? -9.492 4.188 26.480 1.00 96.44 213 GLU A O 1
ATOM 1718 N N . GLU A 1 214 ? -9.373 4.943 28.598 1.00 96.94 214 GLU A N 1
ATOM 1719 C CA . GLU A 1 214 ? -10.558 4.225 29.084 1.00 96.94 214 GLU A CA 1
ATOM 1720 C C . GLU A 1 214 ? -11.809 4.610 28.286 1.00 96.94 214 GLU A C 1
ATOM 1722 O O . GLU A 1 214 ? -12.561 3.751 27.833 1.00 96.94 214 GLU A O 1
ATOM 1727 N N . THR A 1 215 ? -12.005 5.910 28.051 1.00 97.00 215 THR A N 1
ATOM 1728 C CA . THR A 1 215 ? -13.157 6.409 27.294 1.00 97.00 215 THR A CA 1
ATOM 1729 C C . THR A 1 215 ? -13.157 5.866 25.870 1.00 97.00 215 THR A C 1
ATOM 1731 O O . THR A 1 215 ? -14.196 5.414 25.399 1.00 97.00 215 THR A O 1
ATOM 1734 N N . ALA A 1 216 ? -12.014 5.878 25.178 1.00 96.38 216 ALA A N 1
ATOM 1735 C CA . ALA A 1 216 ? -11.933 5.362 23.815 1.00 96.38 216 ALA A CA 1
ATOM 1736 C C . ALA A 1 216 ? -12.167 3.852 23.750 1.00 96.38 216 ALA A C 1
ATOM 1738 O O . ALA A 1 216 ? -12.850 3.390 22.835 1.00 96.38 216 ALA A O 1
ATOM 1739 N N . TYR A 1 217 ? -11.662 3.096 24.727 1.00 97.06 217 TYR A N 1
ATOM 1740 C CA . TYR A 1 217 ? -11.910 1.662 24.822 1.00 97.06 217 TYR A CA 1
ATOM 1741 C C . TYR A 1 217 ? -13.403 1.366 25.018 1.00 97.06 217 TYR A C 1
ATOM 1743 O O . TYR A 1 217 ? -14.002 0.650 24.215 1.00 97.06 217 TYR A O 1
ATOM 1751 N N . GLN A 1 218 ? -14.029 1.965 26.040 1.00 97.44 218 GLN A N 1
ATOM 1752 C CA . GLN A 1 218 ? -15.446 1.737 26.346 1.00 97.44 218 GLN A CA 1
ATOM 1753 C C . GLN A 1 218 ? -16.357 2.211 25.212 1.00 97.44 218 GLN A C 1
ATOM 1755 O O . GLN A 1 218 ? -17.300 1.515 24.848 1.00 97.44 218 GLN A O 1
ATOM 1760 N N . LEU A 1 219 ? -16.055 3.364 24.611 1.00 96.19 219 LEU A N 1
ATOM 1761 C CA . LEU A 1 219 ? -16.812 3.875 23.473 1.00 96.19 219 LEU A CA 1
ATOM 1762 C C . LEU A 1 219 ? -16.743 2.910 22.284 1.00 96.19 219 LEU A C 1
ATOM 1764 O O . LEU A 1 219 ? -17.775 2.604 21.696 1.00 96.19 219 LEU A O 1
ATOM 1768 N N . SER A 1 220 ? -15.552 2.402 21.959 1.00 94.44 220 SER A N 1
ATOM 1769 C CA . SER A 1 220 ? -15.373 1.455 20.851 1.00 94.44 220 SER A CA 1
ATOM 1770 C C . SER A 1 220 ? -16.126 0.153 21.111 1.00 94.44 220 SER A C 1
ATOM 1772 O O . SER A 1 220 ? -16.871 -0.321 20.260 1.00 94.44 220 SER A O 1
ATOM 1774 N N . LYS A 1 221 ? -16.014 -0.387 22.325 1.00 94.94 221 LYS A N 1
ATOM 1775 C CA . LYS A 1 221 ? -16.760 -1.573 22.747 1.00 94.94 221 LYS A CA 1
ATOM 1776 C C . LYS A 1 221 ? -18.271 -1.396 22.588 1.00 94.94 221 LYS A C 1
ATOM 1778 O O . LYS A 1 221 ? -18.936 -2.254 22.013 1.00 94.94 221 LYS A O 1
ATOM 1783 N N . GLU A 1 222 ? -18.824 -0.295 23.090 1.00 96.75 222 GLU A N 1
ATOM 1784 C CA . GLU A 1 222 ? -20.269 -0.072 23.044 1.00 96.75 222 GLU A CA 1
ATOM 1785 C C . GLU A 1 222 ? -20.767 0.215 21.622 1.00 96.75 222 GLU A C 1
ATOM 1787 O O . GLU A 1 222 ? -21.814 -0.305 21.251 1.00 96.75 222 GLU A O 1
ATOM 1792 N N . ILE A 1 223 ? -20.006 0.943 20.796 1.00 93.88 223 ILE A N 1
ATOM 1793 C CA . ILE A 1 223 ? -20.328 1.149 19.372 1.00 93.88 223 ILE A CA 1
ATOM 1794 C C . ILE A 1 223 ? -20.360 -0.186 18.623 1.00 93.88 223 ILE A C 1
ATOM 1796 O O . ILE A 1 223 ? -21.335 -0.477 17.929 1.00 93.88 223 ILE A O 1
ATOM 1800 N N . GLY A 1 224 ? -19.335 -1.023 18.790 1.00 90.00 224 GLY A N 1
ATOM 1801 C CA . GLY A 1 224 ? -19.263 -2.299 18.083 1.00 90.00 224 GLY A CA 1
ATOM 1802 C C . GLY A 1 224 ? -20.358 -3.283 18.483 1.00 90.00 224 GLY A C 1
ATOM 1803 O O . GLY A 1 224 ? -20.924 -3.957 17.629 1.00 90.00 224 GLY A O 1
ATOM 1804 N N . LYS A 1 225 ? -20.762 -3.297 19.760 1.00 92.44 225 LYS A N 1
ATOM 1805 C CA . LYS A 1 225 ? -21.922 -4.083 20.219 1.00 92.44 225 LYS A CA 1
ATOM 1806 C C . LYS A 1 225 ? -23.250 -3.656 19.595 1.00 92.44 225 LYS A C 1
ATOM 1808 O O . LYS A 1 225 ? -24.179 -4.459 19.566 1.00 92.44 225 LYS A O 1
ATOM 1813 N N . GLN A 1 226 ? -23.363 -2.415 19.120 1.00 95.12 226 GLN A N 1
ATOM 1814 C CA . GLN A 1 226 ? -24.532 -1.960 18.361 1.00 95.12 226 GLN A CA 1
ATOM 1815 C C . GLN A 1 226 ? -24.484 -2.397 16.8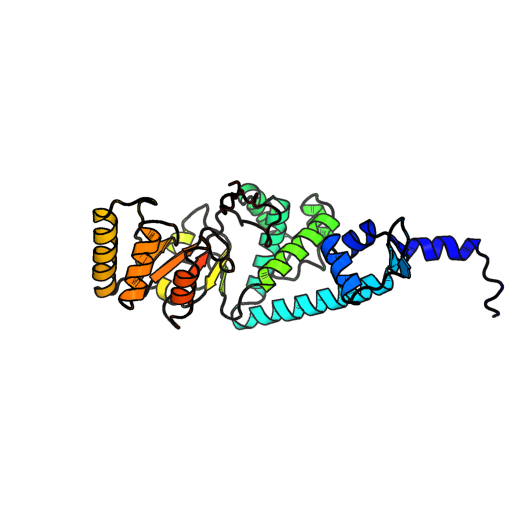84 1.00 95.12 226 GLN A C 1
ATOM 1817 O O . GLN A 1 226 ? -25.369 -2.025 16.119 1.00 95.12 226 GLN A O 1
ATOM 1822 N N . GLY A 1 227 ? -23.480 -3.184 16.479 1.00 89.19 227 GLY A N 1
ATOM 1823 C CA . GLY A 1 227 ? -23.337 -3.709 15.121 1.00 89.19 227 GLY A CA 1
ATOM 1824 C C . GLY A 1 227 ? -22.611 -2.773 14.156 1.00 89.19 227 GLY A C 1
ATOM 1825 O O . GLY A 1 227 ? -22.682 -2.983 12.951 1.00 89.19 227 GLY A O 1
ATOM 1826 N N . TYR A 1 228 ? -21.931 -1.736 14.654 1.00 90.12 228 TYR A N 1
ATOM 1827 C CA . TYR A 1 228 ? -21.106 -0.873 13.810 1.00 90.12 228 TYR A CA 1
ATOM 1828 C C . TYR A 1 228 ? -19.708 -1.460 13.620 1.00 90.12 228 TYR A C 1
ATOM 1830 O O . TYR A 1 228 ? -19.064 -1.880 14.583 1.00 90.12 228 TYR A O 1
ATOM 1838 N N . VAL A 1 229 ? -19.203 -1.385 12.392 1.00 86.38 229 VAL A N 1
ATOM 1839 C CA . VAL A 1 229 ? -17.799 -1.646 12.080 1.00 86.38 229 VAL A CA 1
ATOM 1840 C C . VAL A 1 229 ? -16.999 -0.391 12.393 1.00 86.38 229 VAL A C 1
ATOM 1842 O O . VAL A 1 229 ? -17.294 0.708 11.911 1.00 86.38 229 VAL A O 1
ATOM 1845 N N . ILE A 1 230 ? -15.968 -0.544 13.213 1.00 87.69 230 ILE A N 1
ATOM 1846 C CA . ILE A 1 230 ? -15.148 0.592 13.629 1.00 87.69 230 ILE A CA 1
ATOM 1847 C C . ILE A 1 230 ? -14.023 0.799 12.623 1.00 87.69 230 ILE A C 1
ATOM 1849 O O . ILE A 1 230 ? -13.440 -0.154 12.132 1.00 87.69 230 ILE A O 1
ATOM 1853 N N . ILE A 1 231 ? -13.714 2.049 12.292 1.00 86.81 231 ILE A N 1
ATOM 1854 C CA . ILE A 1 231 ? -12.557 2.406 11.472 1.00 86.81 231 ILE A CA 1
ATOM 1855 C C . ILE A 1 231 ? -11.599 3.204 12.337 1.00 86.81 231 ILE A C 1
ATOM 1857 O O . ILE A 1 231 ? -11.978 4.208 12.943 1.00 86.81 231 ILE A O 1
ATOM 1861 N N . SER A 1 232 ? -10.336 2.803 12.371 1.00 85.19 232 SER A N 1
ATOM 1862 C CA . SER A 1 232 ? -9.299 3.613 12.998 1.00 85.19 232 SER A CA 1
ATOM 1863 C C . SER A 1 232 ? -7.958 3.416 12.313 1.00 85.19 232 SER A C 1
ATOM 1865 O O . SER A 1 232 ? -7.751 2.464 11.557 1.00 85.19 232 SER A O 1
ATOM 1867 N N . GLY A 1 233 ? -7.023 4.323 12.579 1.00 81.19 233 GLY A N 1
ATOM 1868 C CA . GLY A 1 233 ? -5.636 4.083 12.223 1.00 81.19 233 GLY A CA 1
ATOM 1869 C C . GLY A 1 233 ? -5.047 2.943 13.053 1.00 81.19 233 GLY A C 1
ATOM 1870 O O . GLY A 1 233 ? -5.687 2.380 13.942 1.00 81.19 233 GLY A O 1
ATOM 1871 N N . LEU A 1 234 ? -3.783 2.629 12.790 1.00 75.38 234 LEU A N 1
ATOM 1872 C CA . LEU A 1 234 ? -3.003 1.731 13.643 1.00 75.38 234 LEU A CA 1
ATOM 1873 C C . LEU A 1 234 ? -1.839 2.435 14.355 1.00 75.38 234 LEU A C 1
ATOM 1875 O O . LEU A 1 234 ? -0.854 1.819 14.778 1.00 75.38 234 LEU A O 1
ATOM 1879 N N . SER A 1 235 ? -1.941 3.761 14.454 1.00 79.81 235 SER A N 1
ATOM 1880 C CA . SER A 1 235 ? -0.931 4.591 15.093 1.00 79.81 235 SER A CA 1
ATOM 1881 C C . SER A 1 235 ? -0.964 4.447 16.624 1.00 79.81 235 SER A C 1
ATOM 1883 O O . SER A 1 235 ? -1.837 3.797 17.196 1.00 79.81 235 SER A O 1
ATOM 1885 N N . LYS A 1 236 ? 0.041 5.000 17.315 1.00 81.62 236 LYS A N 1
ATOM 1886 C CA . LYS A 1 236 ? 0.076 4.994 18.788 1.00 81.62 236 LYS A CA 1
ATOM 1887 C C . LYS A 1 236 ? -1.082 5.809 19.365 1.00 81.62 236 LYS A C 1
ATOM 1889 O O . LYS A 1 236 ? -1.470 6.814 18.775 1.00 81.62 236 LYS A O 1
ATOM 1894 N N . GLY A 1 237 ? -1.518 5.460 20.572 1.00 90.56 237 GLY A N 1
ATOM 1895 C CA . GLY A 1 237 ? -2.518 6.217 21.326 1.00 90.56 237 GLY A CA 1
ATOM 1896 C C . GLY A 1 237 ? -3.929 5.709 21.061 1.00 90.56 237 GLY A C 1
ATOM 1897 O O . GLY A 1 237 ? -4.155 4.501 21.096 1.00 90.56 237 GLY A O 1
ATOM 1898 N N . ILE A 1 238 ? -4.870 6.627 20.818 1.00 92.12 238 ILE A N 1
ATOM 1899 C CA . ILE A 1 238 ? -6.296 6.289 20.670 1.00 92.12 238 ILE A CA 1
ATOM 1900 C C . ILE A 1 238 ? -6.525 5.236 19.582 1.00 92.12 238 ILE A C 1
ATOM 1902 O O . ILE A 1 238 ? -7.207 4.257 19.850 1.00 92.12 238 ILE A O 1
ATOM 1906 N N . ASP A 1 239 ? -5.887 5.374 18.422 1.00 88.44 239 ASP A N 1
ATOM 1907 C CA . ASP A 1 239 ? -5.984 4.414 17.317 1.00 88.44 239 ASP A CA 1
ATOM 1908 C C . ASP A 1 239 ? -5.712 2.964 17.761 1.00 88.44 239 ASP A C 1
ATOM 1910 O O . ASP A 1 239 ? -6.547 2.078 17.597 1.00 88.44 239 ASP A O 1
ATOM 1914 N N . SER A 1 240 ? -4.570 2.716 18.412 1.00 87.12 240 SER A N 1
ATOM 1915 C CA . SER A 1 240 ? -4.236 1.384 18.931 1.00 87.12 240 SER A CA 1
ATOM 1916 C C . SER A 1 240 ? -5.184 0.883 20.018 1.00 87.12 240 SER A C 1
ATOM 1918 O O . SER A 1 240 ? -5.392 -0.319 20.124 1.00 87.12 240 SER A O 1
ATOM 1920 N N . ILE A 1 241 ? -5.765 1.781 20.815 1.00 93.62 241 ILE A N 1
ATOM 1921 C CA . ILE A 1 241 ? -6.705 1.420 21.885 1.00 93.62 241 ILE A CA 1
ATOM 1922 C C . ILE A 1 241 ? -8.048 0.997 21.299 1.00 93.62 241 ILE A C 1
ATOM 1924 O O . ILE A 1 241 ? -8.620 0.008 21.747 1.00 93.62 241 ILE A O 1
ATOM 1928 N N . VAL A 1 242 ? -8.515 1.702 20.268 1.00 90.19 242 VAL A N 1
ATOM 1929 C CA . VAL A 1 242 ? -9.714 1.340 19.506 1.00 90.19 242 VAL A CA 1
ATOM 1930 C C . VAL A 1 242 ? -9.541 -0.049 18.895 1.00 90.19 242 VAL A C 1
ATOM 1932 O O . VAL A 1 242 ? -10.377 -0.920 19.110 1.00 90.19 242 VAL A O 1
ATOM 1935 N N . GLN A 1 243 ? -8.418 -0.279 18.206 1.00 86.06 243 GLN A N 1
ATOM 1936 C CA . GLN A 1 243 ? -8.118 -1.577 17.592 1.00 86.06 243 GLN A CA 1
ATOM 1937 C C . GLN A 1 243 ? -7.901 -2.688 18.634 1.00 86.06 243 GLN A C 1
ATOM 1939 O O . GLN A 1 243 ? -8.161 -3.856 18.367 1.00 86.06 243 GLN A O 1
ATOM 1944 N N . GLN A 1 244 ? -7.427 -2.356 19.838 1.00 88.25 244 GLN A N 1
ATOM 1945 C CA . GLN A 1 244 ? -7.328 -3.327 20.926 1.00 88.25 244 GLN A CA 1
ATOM 1946 C C . GLN A 1 244 ? -8.714 -3.707 21.462 1.00 88.25 244 GLN A C 1
ATOM 1948 O O . GLN A 1 244 ? -8.977 -4.890 21.655 1.00 88.25 244 GLN A O 1
ATOM 1953 N N . ALA A 1 245 ? -9.608 -2.731 21.654 1.00 91.56 245 ALA A N 1
ATOM 1954 C CA . ALA A 1 245 ? -10.969 -2.971 22.131 1.00 91.56 245 ALA A CA 1
ATOM 1955 C C . ALA A 1 245 ? -11.757 -3.883 21.183 1.00 91.56 245 ALA A C 1
ATOM 1957 O O . ALA A 1 245 ? -12.437 -4.804 21.626 1.00 91.56 245 ALA A O 1
ATOM 1958 N N . THR A 1 246 ? -11.629 -3.666 19.875 1.00 86.81 246 THR A N 1
ATOM 1959 C CA . THR A 1 246 ? -12.298 -4.495 18.865 1.00 86.81 246 THR A CA 1
ATOM 1960 C C . THR A 1 246 ? -11.759 -5.925 18.842 1.00 86.81 246 THR A C 1
ATOM 1962 O O . THR A 1 246 ? -12.521 -6.884 18.723 1.00 86.81 246 THR A O 1
ATOM 1965 N N . VAL A 1 247 ? -10.447 -6.101 19.035 1.00 85.62 247 VAL A N 1
ATOM 1966 C CA . VAL A 1 247 ? -9.832 -7.428 19.174 1.00 85.62 247 VAL A CA 1
ATOM 1967 C C . VAL A 1 247 ? -10.322 -8.142 20.430 1.00 85.62 247 VAL A C 1
ATOM 1969 O O . VAL A 1 247 ? -10.682 -9.317 20.339 1.00 85.62 247 VAL A O 1
ATOM 1972 N N . ASP A 1 248 ? -10.340 -7.460 21.573 1.00 87.94 248 ASP A N 1
ATOM 1973 C CA . ASP A 1 248 ? -10.719 -8.048 22.862 1.00 87.94 248 ASP A CA 1
ATOM 1974 C C . ASP A 1 248 ? -12.193 -8.476 22.901 1.00 87.94 248 ASP A C 1
ATOM 1976 O O . ASP A 1 248 ? -12.522 -9.506 23.487 1.00 87.94 248 ASP A O 1
ATOM 1980 N N . GLU A 1 249 ? -13.069 -7.699 22.262 1.00 87.25 249 GLU A N 1
ATOM 1981 C CA . GLU A 1 249 ? -14.527 -7.879 22.306 1.00 87.25 249 GLU A CA 1
ATOM 1982 C C . GLU A 1 249 ? -15.098 -8.600 21.077 1.00 87.25 249 GLU A C 1
ATOM 1984 O O . GLU A 1 249 ? -16.310 -8.747 20.963 1.00 87.25 249 GLU A O 1
ATOM 1989 N N . ASP A 1 250 ? -14.234 -9.053 20.168 1.00 82.62 250 ASP A N 1
ATOM 1990 C CA . ASP A 1 250 ? -14.629 -9.748 18.937 1.00 82.62 250 ASP A CA 1
ATOM 1991 C C . ASP A 1 250 ? -15.552 -8.939 18.016 1.00 82.62 250 ASP A C 1
ATOM 1993 O O . ASP A 1 250 ? -16.528 -9.433 17.463 1.00 82.62 250 ASP A O 1
ATOM 1997 N N . ILE A 1 251 ? -15.212 -7.660 17.857 1.00 85.06 251 ILE A N 1
ATOM 1998 C CA . ILE A 1 251 ? -15.928 -6.702 17.014 1.00 85.06 251 ILE A CA 1
ATOM 1999 C C . ILE A 1 251 ? -15.186 -6.557 15.670 1.00 85.06 251 ILE A C 1
ATOM 2001 O O . ILE A 1 251 ? -13.969 -6.336 15.684 1.00 85.06 251 ILE A O 1
ATOM 2005 N N . PRO A 1 252 ? -15.891 -6.594 14.523 1.00 81.75 252 PRO A N 1
ATOM 2006 C CA . PRO A 1 252 ? -15.315 -6.274 13.216 1.00 81.75 252 PRO A CA 1
ATOM 2007 C C . PRO A 1 252 ? -14.775 -4.836 13.140 1.00 81.75 252 PRO A C 1
ATOM 2009 O O . PRO A 1 252 ? -15.397 -3.887 13.629 1.00 81.75 252 PRO A O 1
ATOM 2012 N N . THR A 1 253 ? -13.626 -4.629 12.498 1.00 85.12 253 THR A N 1
ATOM 2013 C CA . THR A 1 253 ? -13.043 -3.280 12.343 1.00 85.12 253 THR A CA 1
ATOM 2014 C C . THR A 1 253 ? -12.120 -3.194 11.137 1.00 85.12 253 THR A C 1
ATOM 2016 O O . THR A 1 253 ? -11.582 -4.182 10.645 1.00 85.12 253 THR A O 1
ATOM 2019 N N . ILE A 1 254 ? -11.912 -1.968 10.680 1.00 85.81 254 ILE A N 1
ATOM 2020 C CA . ILE A 1 254 ? -11.060 -1.603 9.560 1.00 85.81 254 ILE A CA 1
ATOM 2021 C C . ILE A 1 254 ? -9.858 -0.846 10.112 1.00 85.81 254 ILE A C 1
ATOM 2023 O O . ILE A 1 254 ? -9.995 0.168 10.808 1.00 85.81 254 ILE A O 1
ATOM 2027 N N . ALA A 1 255 ? -8.663 -1.324 9.779 1.00 82.75 255 ALA A N 1
ATOM 2028 C CA . ALA A 1 255 ? -7.424 -0.646 10.127 1.00 82.75 255 ALA A CA 1
ATOM 2029 C C . ALA A 1 255 ? -6.872 0.093 8.909 1.00 82.75 255 ALA A C 1
ATOM 2031 O O . ALA A 1 255 ? -6.564 -0.507 7.878 1.00 82.75 255 ALA A O 1
ATOM 2032 N N . ILE A 1 256 ? -6.709 1.405 9.048 1.00 83.06 256 ILE A N 1
ATOM 2033 C CA . ILE A 1 256 ? -6.096 2.242 8.023 1.00 83.06 256 ILE A CA 1
ATOM 2034 C C . ILE A 1 256 ? -4.601 2.397 8.297 1.00 83.06 256 ILE A C 1
ATOM 2036 O O . ILE A 1 256 ? -4.188 2.921 9.338 1.00 83.06 256 ILE A O 1
ATOM 2040 N N . LEU A 1 257 ? -3.777 1.979 7.338 1.00 76.44 257 LEU A N 1
ATOM 2041 C CA . LEU A 1 257 ? -2.325 2.076 7.418 1.00 76.44 257 LEU A CA 1
ATOM 2042 C C . LEU A 1 257 ? -1.790 3.278 6.640 1.00 76.44 257 LEU A C 1
ATOM 2044 O O . LEU A 1 257 ? -2.144 3.515 5.487 1.00 76.44 257 LEU A O 1
ATOM 2048 N N . GLY A 1 258 ? -0.858 3.993 7.274 1.00 67.81 258 GLY A N 1
ATOM 2049 C CA . GLY A 1 258 ? 0.015 4.976 6.620 1.00 67.81 258 GLY A CA 1
ATOM 2050 C C . GLY A 1 258 ? 1.316 4.368 6.080 1.00 67.81 258 GLY A C 1
ATOM 2051 O O . GLY A 1 258 ? 2.221 5.092 5.674 1.00 67.81 258 GLY A O 1
ATOM 2052 N N . THR A 1 259 ? 1.442 3.042 6.129 1.00 66.44 259 THR A N 1
ATOM 2053 C CA . THR A 1 259 ? 2.577 2.264 5.619 1.00 66.44 259 THR A CA 1
ATOM 2054 C C . THR A 1 259 ? 2.065 1.158 4.698 1.00 66.44 259 THR A C 1
ATOM 2056 O O . THR A 1 259 ? 0.884 0.815 4.780 1.00 66.44 259 THR A O 1
ATOM 2059 N N . PRO A 1 260 ? 2.920 0.570 3.840 1.00 69.12 260 PRO A N 1
ATOM 2060 C CA . PRO A 1 260 ? 2.516 -0.578 3.032 1.00 69.12 260 PRO A CA 1
ATOM 2061 C C . PRO A 1 260 ? 1.970 -1.721 3.906 1.00 69.12 260 PRO A C 1
ATOM 2063 O O . PRO A 1 260 ? 2.508 -1.957 4.990 1.00 69.12 260 PRO A O 1
ATOM 2066 N N . ILE A 1 261 ? 0.961 -2.459 3.422 1.00 70.12 261 ILE A N 1
ATOM 2067 C CA . ILE A 1 261 ? 0.306 -3.585 4.140 1.00 70.12 261 ILE A CA 1
ATOM 2068 C C . ILE A 1 261 ? 1.240 -4.762 4.476 1.00 70.12 261 ILE A C 1
ATOM 2070 O O . ILE A 1 261 ? 0.913 -5.686 5.213 1.00 70.12 261 ILE A O 1
ATOM 2074 N N . THR A 1 262 ? 2.436 -4.727 3.923 1.00 62.47 262 THR A N 1
ATOM 2075 C CA . THR A 1 262 ? 3.528 -5.685 4.083 1.00 62.47 262 THR A CA 1
ATOM 2076 C C . THR A 1 262 ? 4.519 -5.296 5.185 1.00 62.47 262 THR A C 1
ATOM 2078 O O . THR A 1 262 ? 5.470 -6.030 5.452 1.00 62.47 262 THR A O 1
ATOM 2081 N N . HIS A 1 263 ? 4.338 -4.129 5.813 1.00 62.75 263 HIS A N 1
ATOM 2082 C CA . HIS A 1 263 ? 5.180 -3.646 6.900 1.00 62.75 263 HIS A CA 1
ATOM 2083 C C . HIS A 1 263 ? 4.384 -3.485 8.190 1.00 62.75 263 HIS A C 1
ATOM 2085 O O . HIS A 1 263 ? 3.378 -2.780 8.242 1.00 62.75 263 HIS A O 1
ATOM 2091 N N . PHE A 1 264 ? 4.942 -4.017 9.275 1.00 55.25 264 PHE A N 1
ATOM 2092 C CA . PHE A 1 264 ? 4.442 -3.752 10.616 1.00 55.25 264 PHE A CA 1
ATOM 2093 C C . PHE A 1 264 ? 4.874 -2.355 11.073 1.00 55.25 264 PHE A C 1
ATOM 2095 O O . PHE A 1 264 ? 6.068 -2.092 11.270 1.00 55.25 264 PHE A O 1
ATOM 2102 N N . HIS A 1 265 ? 3.912 -1.450 11.265 1.00 48.81 265 HIS A N 1
ATOM 2103 C CA . HIS A 1 265 ? 4.174 -0.113 11.785 1.00 48.81 265 HIS A CA 1
ATOM 2104 C C . HIS A 1 265 ? 3.080 0.378 12.749 1.00 48.81 265 HIS A C 1
ATOM 2106 O O . HIS A 1 265 ? 1.900 0.340 12.400 1.00 48.81 265 HIS A O 1
ATOM 2112 N N . PRO A 1 266 ? 3.465 0.908 13.929 1.00 52.62 266 PRO A N 1
ATOM 2113 C CA . PRO A 1 266 ? 4.808 0.858 14.520 1.00 52.62 266 PRO A CA 1
ATOM 2114 C C . PRO A 1 266 ? 5.211 -0.590 14.871 1.00 52.62 266 PRO A C 1
ATOM 2116 O O . PRO A 1 266 ? 4.351 -1.427 15.124 1.00 52.62 266 PRO A O 1
ATOM 2119 N N . ARG A 1 267 ? 6.520 -0.903 14.906 1.00 60.12 267 ARG A N 1
ATOM 2120 C CA . ARG A 1 267 ? 7.018 -2.281 15.155 1.00 60.12 267 ARG A CA 1
ATOM 2121 C C . ARG A 1 267 ? 6.473 -2.898 16.449 1.00 60.12 267 ARG A C 1
ATOM 2123 O O . ARG A 1 267 ? 6.237 -4.097 16.512 1.00 60.12 267 ARG A O 1
ATOM 2130 N N . GLU A 1 268 ? 6.241 -2.074 17.467 1.00 61.84 268 GLU A N 1
ATOM 2131 C CA . GLU A 1 268 ? 5.646 -2.485 18.746 1.00 61.84 268 GLU A CA 1
ATOM 2132 C C . GLU A 1 268 ? 4.201 -3.006 18.618 1.00 61.84 268 GLU A C 1
ATOM 2134 O O . GLU A 1 268 ? 3.762 -3.780 19.463 1.00 61.84 268 GLU A O 1
ATOM 2139 N N . HIS A 1 269 ? 3.481 -2.657 17.546 1.00 64.31 269 HIS A N 1
ATOM 2140 C CA . HIS A 1 269 ? 2.129 -3.147 17.263 1.00 64.31 269 HIS A CA 1
ATOM 2141 C C . HIS A 1 269 ? 2.115 -4.410 16.393 1.00 64.31 269 HIS A C 1
ATOM 2143 O O . HIS A 1 269 ? 1.039 -4.840 15.998 1.00 64.31 269 HIS A O 1
ATOM 2149 N N . GLN A 1 270 ? 3.257 -5.052 16.115 1.00 62.00 270 GLN A N 1
ATOM 2150 C CA . GLN A 1 270 ? 3.296 -6.275 15.299 1.00 62.00 270 GLN A CA 1
ATOM 2151 C C . GLN A 1 270 ? 2.386 -7.385 15.851 1.00 62.00 270 GLN A C 1
ATOM 2153 O O . GLN A 1 270 ? 1.698 -8.052 15.088 1.00 62.00 270 GLN A O 1
ATOM 2158 N N . SER A 1 271 ? 2.341 -7.557 17.177 1.00 69.06 271 SER A N 1
ATOM 2159 C CA . SER A 1 271 ? 1.448 -8.536 17.817 1.00 69.06 271 SER A CA 1
ATOM 2160 C C . SER A 1 271 ? -0.029 -8.168 17.645 1.00 69.06 271 SER A C 1
ATOM 2162 O O . SER A 1 271 ? -0.854 -9.043 17.405 1.00 69.06 271 SER A O 1
ATOM 2164 N N . LEU A 1 272 ? -0.364 -6.874 17.717 1.00 65.69 272 LEU A N 1
ATOM 2165 C CA . LEU A 1 272 ? -1.725 -6.392 17.485 1.00 65.69 272 LEU A CA 1
ATOM 2166 C C . LEU A 1 272 ? -2.118 -6.571 16.015 1.00 65.69 272 LEU A C 1
ATOM 2168 O O . LEU A 1 272 ? -3.134 -7.197 15.755 1.00 65.69 272 LEU A O 1
ATOM 2172 N N . GLN A 1 273 ? -1.281 -6.136 15.068 1.00 64.12 273 GLN A N 1
ATOM 2173 C CA . GLN A 1 273 ? -1.492 -6.366 13.633 1.00 64.12 273 GLN A CA 1
ATOM 2174 C C . GLN A 1 273 ? -1.686 -7.848 13.322 1.00 64.12 273 GLN A C 1
ATOM 2176 O O . GLN A 1 273 ? -2.678 -8.206 12.705 1.00 64.12 273 GLN A O 1
ATOM 2181 N N . GLY A 1 274 ? -0.818 -8.722 13.837 1.00 63.16 274 GLY A N 1
ATOM 2182 C CA . GLY A 1 274 ? -0.966 -10.161 13.639 1.00 63.16 274 GLY A CA 1
ATOM 2183 C C . GLY A 1 274 ? -2.267 -10.720 14.226 1.00 63.16 274 GLY A C 1
ATOM 2184 O O . GLY A 1 274 ? -2.839 -11.645 13.661 1.00 63.16 274 GLY A O 1
ATOM 2185 N N . LYS A 1 275 ? -2.777 -10.177 15.340 1.00 66.69 275 LYS A N 1
ATOM 2186 C CA . LYS A 1 275 ? -4.097 -10.565 15.871 1.00 66.69 275 LYS A CA 1
ATOM 2187 C C . LYS A 1 275 ? -5.245 -10.084 14.983 1.00 66.69 275 LYS A C 1
ATOM 2189 O O . LYS A 1 275 ? -6.200 -10.833 14.825 1.00 66.69 275 LYS A O 1
ATOM 2194 N N . LEU A 1 276 ? -5.140 -8.882 14.412 1.00 66.12 276 LEU A N 1
ATOM 2195 C CA . LEU A 1 276 ? -6.111 -8.353 13.447 1.00 66.12 276 LEU A CA 1
ATOM 2196 C C . LEU A 1 276 ? -6.126 -9.214 12.171 1.00 66.12 276 LEU A C 1
ATOM 2198 O O . LEU A 1 276 ? -7.189 -9.584 11.699 1.00 66.12 276 LEU A O 1
ATOM 2202 N N . GLU A 1 277 ? -4.951 -9.605 11.667 1.00 63.66 277 GLU A N 1
ATOM 2203 C CA . GLU A 1 277 ? -4.799 -10.438 10.462 1.00 63.66 277 GLU A CA 1
ATOM 2204 C C . GLU A 1 277 ? -5.295 -11.881 10.652 1.00 63.66 277 GLU A C 1
ATOM 2206 O O . GLU A 1 277 ? -5.870 -12.463 9.737 1.00 63.66 277 GLU A O 1
ATOM 2211 N N . ASN A 1 278 ? -5.073 -12.478 11.830 1.00 55.94 278 ASN A N 1
ATOM 2212 C CA . ASN A 1 278 ? -5.448 -13.871 12.107 1.00 55.94 278 ASN A CA 1
ATOM 2213 C C . ASN A 1 278 ? -6.920 -14.054 12.511 1.00 55.94 278 ASN A C 1
ATOM 2215 O O . ASN A 1 278 ? -7.371 -15.195 12.638 1.00 55.94 278 ASN A O 1
ATOM 2219 N N . LYS A 1 279 ? -7.683 -12.973 12.715 1.00 57.56 279 LYS A N 1
ATOM 2220 C CA . LYS A 1 279 ? -9.144 -13.058 12.808 1.00 57.56 279 LYS A CA 1
ATOM 2221 C C . LYS A 1 279 ? -9.705 -13.247 11.402 1.00 57.56 279 LYS A C 1
ATOM 2223 O O . LYS A 1 279 ? -10.063 -12.301 10.707 1.00 57.56 279 LYS A O 1
ATOM 2228 N N . VAL A 1 280 ? -9.698 -14.507 10.975 1.00 38.19 280 VAL A N 1
ATOM 2229 C CA . VAL A 1 280 ? -10.244 -14.986 9.704 1.00 38.19 280 VAL A CA 1
ATOM 2230 C C . VAL A 1 280 ? -11.683 -14.480 9.551 1.00 38.19 280 VAL A C 1
ATOM 2232 O O . VAL A 1 280 ? -12.581 -15.023 10.184 1.00 38.19 280 VAL A O 1
ATOM 2235 N N . GLY A 1 281 ? -11.890 -13.461 8.709 1.00 41.91 281 GLY A N 1
ATOM 2236 C CA . GLY A 1 281 ? -13.217 -13.082 8.208 1.00 41.91 281 GLY A CA 1
ATOM 2237 C C . GLY A 1 281 ? -13.668 -11.628 8.380 1.00 41.91 281 GLY A C 1
ATOM 2238 O O . GLY A 1 281 ? -14.593 -11.255 7.673 1.00 41.91 281 GLY A O 1
ATOM 2239 N N . ASP A 1 282 ? -13.029 -10.792 9.213 1.00 42.97 282 ASP A N 1
ATOM 2240 C CA . ASP A 1 282 ? -13.671 -9.532 9.666 1.00 42.97 282 ASP A CA 1
ATOM 2241 C C . ASP A 1 282 ? -12.755 -8.291 9.727 1.00 42.97 282 ASP A C 1
ATOM 2243 O O . ASP A 1 282 ? -13.060 -7.331 10.436 1.00 42.97 282 ASP A O 1
ATOM 2247 N N . PHE A 1 283 ? -11.610 -8.274 9.034 1.00 51.81 283 PHE A N 1
ATOM 2248 C CA . PHE A 1 283 ? -10.654 -7.161 9.168 1.00 51.81 283 PHE A CA 1
ATOM 2249 C C . PHE A 1 283 ? -10.016 -6.732 7.846 1.00 51.81 283 PHE A C 1
ATOM 2251 O O . PHE A 1 283 ? -8.982 -7.292 7.492 1.00 51.81 283 PHE A O 1
ATOM 2258 N N . PRO A 1 284 ? -10.542 -5.727 7.121 1.00 51.47 284 PRO A N 1
ATOM 2259 C CA . PRO A 1 284 ? -9.811 -5.100 6.037 1.00 51.47 284 PRO A CA 1
ATOM 2260 C C . PRO A 1 284 ? -8.730 -4.181 6.619 1.00 51.47 284 PRO A C 1
ATOM 2262 O O . PRO A 1 284 ? -8.998 -3.141 7.227 1.00 51.47 284 PRO A O 1
ATOM 2265 N N . ILE A 1 285 ? -7.474 -4.557 6.412 1.00 56.53 285 ILE A N 1
ATOM 2266 C CA . ILE A 1 285 ? -6.340 -3.645 6.523 1.00 56.53 285 ILE A CA 1
ATOM 2267 C C . ILE A 1 285 ? -6.212 -2.937 5.179 1.00 56.53 285 ILE A C 1
ATOM 2269 O O . ILE A 1 285 ? -5.882 -3.584 4.191 1.00 56.53 285 ILE A O 1
ATOM 2273 N N . SER A 1 286 ? -6.455 -1.626 5.138 1.00 53.09 286 SER A N 1
ATOM 2274 C CA . SER A 1 286 ? -6.304 -0.807 3.929 1.00 53.09 286 SER A CA 1
ATOM 2275 C C . SER A 1 286 ? -5.109 0.129 4.074 1.00 53.09 286 SER A C 1
ATOM 2277 O O . SER A 1 286 ? -5.030 0.894 5.037 1.00 53.09 286 SER A O 1
ATOM 2279 N N . SER A 1 287 ? -4.179 0.110 3.119 1.00 47.78 287 SER A N 1
ATOM 2280 C CA . SER A 1 287 ? -3.179 1.178 3.001 1.00 47.78 287 SER A CA 1
ATOM 2281 C C . SER A 1 287 ? -3.638 2.225 1.988 1.00 47.78 287 SER A C 1
ATOM 2283 O O . SER A 1 287 ? -3.851 1.895 0.818 1.00 47.78 287 SER A O 1
ATOM 2285 N N . PHE A 1 288 ? -3.728 3.490 2.408 1.00 42.69 288 PHE A N 1
ATOM 2286 C CA . PHE A 1 288 ? -3.948 4.605 1.485 1.00 42.69 288 PHE A CA 1
ATOM 2287 C C . PHE A 1 288 ? -2.617 5.070 0.891 1.00 42.69 288 PHE A C 1
ATOM 2289 O O . PHE A 1 288 ? -1.693 5.446 1.614 1.00 42.69 288 PHE A O 1
ATOM 2296 N N . SER A 1 289 ? -2.540 5.120 -0.439 1.00 33.94 289 SER A N 1
ATOM 2297 C CA . SER A 1 289 ? -1.509 5.896 -1.131 1.00 33.94 289 SER A CA 1
ATOM 2298 C C . SER A 1 289 ? -1.833 7.384 -0.989 1.00 33.94 289 SER A C 1
ATOM 2300 O O . SER A 1 289 ? -2.536 7.935 -1.824 1.00 33.94 289 SER A O 1
ATOM 2302 N N . GLN A 1 290 ? -1.331 8.061 0.045 1.00 28.69 290 GLN A N 1
ATOM 2303 C CA . GLN A 1 290 ? -1.268 9.537 0.010 1.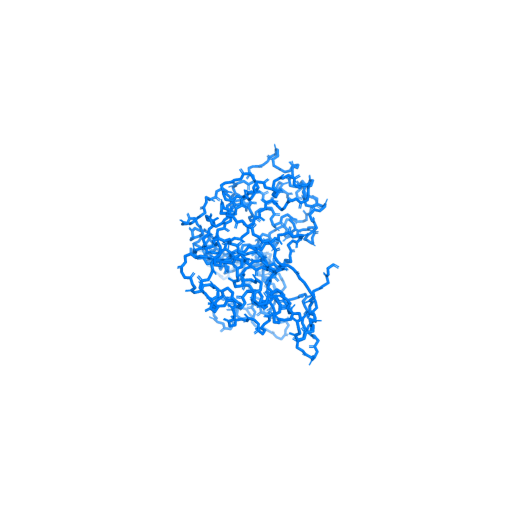00 28.69 290 GLN A CA 1
ATOM 2304 C C . GLN A 1 290 ? -0.015 10.066 -0.712 1.00 28.69 290 GLN A C 1
ATOM 2306 O O . GLN A 1 290 ? 0.146 11.270 -0.890 1.00 28.69 290 GLN A O 1
ATOM 2311 N N . SER A 1 291 ? 0.864 9.149 -1.104 1.00 27.77 291 SER A N 1
ATOM 2312 C CA . SER A 1 291 ? 2.048 9.218 -1.968 1.00 27.77 291 SER A CA 1
ATOM 2313 C C . SER A 1 291 ? 2.732 7.898 -1.637 1.00 27.77 291 SER A C 1
ATOM 2315 O O . SER A 1 291 ? 2.977 7.668 -0.449 1.00 27.77 291 SER A O 1
ATOM 2317 N N . ALA A 1 292 ? 2.943 6.970 -2.576 1.00 26.48 292 ALA A N 1
ATOM 2318 C CA . ALA A 1 292 ? 3.511 5.681 -2.186 1.00 26.48 292 ALA A CA 1
ATOM 2319 C C . ALA A 1 292 ? 4.836 5.924 -1.464 1.00 26.48 292 ALA A C 1
ATOM 2321 O O . ALA A 1 292 ? 5.784 6.472 -2.032 1.00 26.48 292 ALA A O 1
ATOM 2322 N N . THR A 1 293 ? 4.891 5.521 -0.197 1.00 24.11 293 THR A N 1
ATOM 2323 C CA . THR A 1 293 ? 6.144 5.320 0.517 1.00 24.11 293 THR A CA 1
ATOM 2324 C C . THR A 1 293 ? 6.846 4.188 -0.218 1.00 24.11 293 THR A C 1
ATOM 2326 O O . THR A 1 293 ? 6.615 3.009 0.044 1.00 24.11 293 THR A O 1
ATOM 2329 N N . LEU A 1 294 ? 7.594 4.553 -1.253 1.00 27.97 294 LEU A N 1
ATOM 2330 C CA . LEU A 1 294 ? 8.221 3.610 -2.152 1.00 27.97 294 LEU A CA 1
ATOM 2331 C C . LEU A 1 294 ? 9.355 2.870 -1.459 1.00 27.97 294 LEU A C 1
ATOM 2333 O O . LEU A 1 294 ? 10.122 3.437 -0.682 1.00 27.97 294 LEU A O 1
ATOM 2337 N N . ALA A 1 295 ? 9.479 1.617 -1.886 1.00 25.12 295 ALA A N 1
ATOM 2338 C CA . ALA A 1 295 ? 10.605 0.721 -1.696 1.00 25.12 295 ALA A CA 1
ATOM 2339 C C . ALA A 1 295 ? 10.809 0.180 -0.269 1.00 25.12 295 ALA A C 1
ATOM 2341 O O . ALA A 1 295 ? 11.482 0.752 0.587 1.00 25.12 295 ALA A O 1
ATOM 2342 N N . PHE A 1 296 ? 10.364 -1.062 -0.084 1.00 36.34 296 PHE A N 1
ATOM 2343 C CA . PHE A 1 296 ? 11.166 -2.045 0.647 1.00 36.34 296 PHE A CA 1
ATOM 2344 C C . PHE A 1 296 ? 12.606 -2.076 0.089 1.00 36.34 296 PHE A C 1
ATOM 2346 O O . PHE A 1 296 ? 12.761 -1.876 -1.117 1.00 36.34 296 PHE A O 1
ATOM 2353 N N . PRO A 1 297 ? 13.655 -2.499 0.818 1.00 30.91 297 PRO A N 1
ATOM 2354 C CA . PRO A 1 297 ? 13.950 -2.454 2.249 1.00 30.91 297 PRO A CA 1
ATOM 2355 C C . PRO A 1 297 ? 14.929 -1.298 2.579 1.00 30.91 297 PRO A C 1
ATOM 2357 O O . PRO A 1 297 ? 15.836 -1.026 1.802 1.00 30.91 297 PRO A O 1
ATOM 2360 N N . ASP A 1 298 ? 14.795 -0.667 3.752 1.00 33.34 298 ASP A N 1
ATOM 2361 C CA . ASP A 1 298 ? 15.816 0.101 4.511 1.00 33.34 298 ASP A CA 1
ATOM 2362 C C . ASP A 1 298 ? 16.700 1.176 3.822 1.00 33.34 298 ASP A C 1
ATOM 2364 O O . ASP A 1 298 ? 17.513 1.807 4.495 1.00 33.34 298 ASP A O 1
ATOM 2368 N N . ALA A 1 299 ? 16.567 1.458 2.527 1.00 34.47 299 ALA A N 1
ATOM 2369 C CA . ALA A 1 299 ? 17.536 2.293 1.811 1.00 34.47 299 ALA A CA 1
ATOM 2370 C C . ALA A 1 299 ? 17.280 3.809 1.903 1.00 34.47 299 ALA A C 1
ATOM 2372 O O . ALA A 1 299 ? 18.123 4.585 1.458 1.00 34.47 299 ALA A O 1
ATOM 2373 N N . LEU A 1 300 ? 16.159 4.250 2.491 1.00 30.78 300 LEU A N 1
ATOM 2374 C CA . LEU A 1 300 ? 15.834 5.678 2.669 1.00 30.78 300 LEU A CA 1
ATOM 2375 C C . LEU A 1 300 ? 15.281 6.033 4.062 1.00 30.78 300 LEU A C 1
ATOM 2377 O O . LEU A 1 300 ? 14.930 7.183 4.314 1.00 30.78 300 LEU A O 1
ATOM 2381 N N . CYS A 1 301 ? 15.260 5.079 4.997 1.00 33.16 301 CYS A N 1
ATOM 2382 C CA . CYS A 1 301 ? 15.048 5.371 6.412 1.00 33.16 301 CYS A CA 1
ATOM 2383 C C . CYS A 1 301 ? 16.406 5.610 7.073 1.00 33.16 301 CYS A C 1
ATOM 2385 O O . CYS A 1 301 ? 17.213 4.688 7.190 1.00 33.16 301 CYS A O 1
ATOM 2387 N N . THR A 1 302 ? 16.669 6.818 7.573 1.00 30.27 302 THR A N 1
ATOM 2388 C CA . THR A 1 302 ? 17.735 6.956 8.570 1.00 30.27 302 THR A CA 1
ATOM 2389 C C . THR A 1 302 ? 17.252 6.296 9.854 1.00 30.27 302 THR A C 1
ATOM 2391 O O . THR A 1 302 ? 16.325 6.793 10.499 1.00 30.27 302 THR A O 1
ATOM 2394 N N . HIS A 1 303 ? 17.864 5.171 10.218 1.00 35.28 303 HIS A N 1
ATOM 2395 C CA . HIS A 1 303 ? 17.722 4.597 11.552 1.00 35.28 303 HIS A CA 1
ATOM 2396 C C . HIS A 1 303 ? 18.423 5.522 12.543 1.00 35.28 303 HIS A C 1
ATOM 2398 O O . HIS A 1 303 ? 19.651 5.636 12.549 1.00 35.28 303 HIS A O 1
ATOM 2404 N N . GLU A 1 304 ? 17.653 6.208 13.381 1.00 33.34 304 GLU A N 1
ATOM 2405 C CA . GLU A 1 304 ? 18.232 6.890 14.530 1.00 33.34 304 GLU A CA 1
ATOM 2406 C C . GLU A 1 304 ? 18.664 5.831 15.562 1.00 33.34 304 GLU A C 1
ATOM 2408 O O . GLU A 1 304 ? 18.006 4.804 15.745 1.00 33.34 304 GLU A O 1
ATOM 2413 N N . ARG A 1 305 ? 19.775 6.068 16.278 1.00 29.89 305 ARG A N 1
ATOM 2414 C CA . ARG A 1 305 ? 20.351 5.126 17.273 1.00 29.89 305 ARG A CA 1
ATOM 2415 C C . ARG A 1 305 ? 19.401 4.761 18.433 1.00 29.89 305 ARG A C 1
ATOM 2417 O O . ARG A 1 305 ? 19.764 3.957 19.282 1.00 29.89 305 ARG A O 1
ATOM 2424 N N . ASN A 1 306 ? 18.212 5.359 18.480 1.00 30.00 306 ASN A N 1
ATOM 2425 C CA . ASN A 1 306 ? 17.140 5.125 19.446 1.00 30.00 306 ASN A CA 1
ATOM 2426 C C . ASN A 1 306 ? 16.074 4.116 18.954 1.00 30.00 306 ASN A C 1
ATOM 2428 O O . ASN A 1 306 ? 15.109 3.874 19.673 1.00 30.00 306 ASN A O 1
ATOM 2432 N N . GLY A 1 307 ? 16.223 3.540 17.753 1.00 32.34 307 GLY A N 1
ATOM 2433 C CA . GLY A 1 307 ? 15.275 2.567 17.197 1.00 32.34 307 GLY A CA 1
ATOM 2434 C C . GLY A 1 307 ? 14.053 3.179 16.502 1.00 32.34 307 GLY A C 1
ATOM 2435 O O . GLY A 1 307 ? 13.118 2.449 16.177 1.00 32.34 307 GLY A O 1
ATOM 2436 N N . SER A 1 308 ? 14.046 4.493 16.256 1.00 29.39 308 SER A N 1
ATOM 2437 C CA .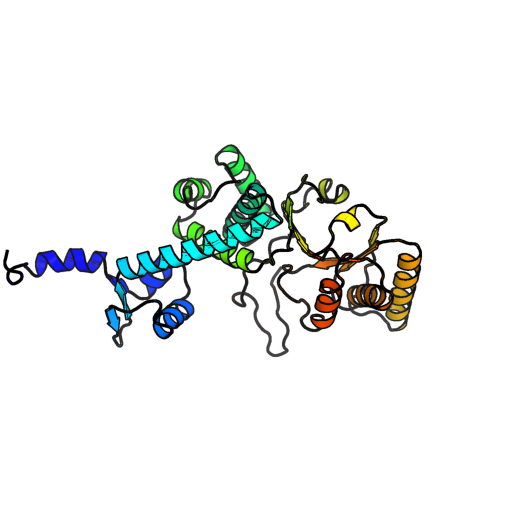 SER A 1 308 ? 13.034 5.146 15.423 1.00 29.39 308 SER A CA 1
ATOM 2438 C C . SER A 1 308 ? 13.494 5.254 13.963 1.00 29.39 308 SER A C 1
ATOM 2440 O O . SER A 1 308 ? 14.648 5.582 13.677 1.00 29.39 308 SER A O 1
ATOM 2442 N N . SER A 1 309 ? 12.583 4.955 13.034 1.00 33.97 309 SER A N 1
ATOM 2443 C CA . SER A 1 309 ? 12.774 5.153 11.594 1.00 33.97 309 SER A CA 1
ATOM 2444 C C . SER A 1 309 ? 12.055 6.437 11.189 1.00 33.97 309 SER A C 1
ATOM 2446 O O . SER A 1 309 ? 10.853 6.577 11.426 1.00 33.97 309 SER A O 1
ATOM 2448 N N . LYS A 1 310 ? 12.786 7.387 10.604 1.00 31.52 310 LYS A N 1
ATOM 2449 C CA . LYS A 1 310 ? 12.231 8.658 10.131 1.00 31.52 310 LYS A CA 1
ATOM 2450 C C . LYS A 1 310 ? 12.069 8.587 8.613 1.00 31.52 310 LYS A C 1
ATOM 2452 O O . LYS A 1 310 ? 13.063 8.561 7.895 1.00 31.52 310 LYS A O 1
ATOM 2457 N N . CYS A 1 311 ? 10.825 8.518 8.144 1.00 34.06 311 CYS A N 1
ATOM 2458 C CA . CYS A 1 311 ? 10.488 8.742 6.738 1.00 34.06 311 CYS A CA 1
ATOM 2459 C C . CYS A 1 311 ? 10.289 10.250 6.549 1.00 34.06 311 CYS A C 1
ATOM 2461 O O . CYS A 1 311 ? 9.556 10.874 7.320 1.00 34.06 311 CYS A O 1
ATOM 2463 N N . HIS A 1 312 ? 10.986 10.848 5.586 1.00 27.36 312 HIS A N 1
ATOM 2464 C CA . HIS A 1 312 ? 10.755 12.239 5.210 1.00 27.36 312 HIS A CA 1
ATOM 2465 C C . HIS A 1 312 ? 9.515 12.291 4.309 1.00 27.36 312 HIS A C 1
ATOM 2467 O O . HIS A 1 312 ? 9.545 11.731 3.216 1.00 27.36 312 HIS A O 1
ATOM 2473 N N . TYR A 1 313 ? 8.442 12.897 4.824 1.00 34.00 313 TYR A N 1
ATOM 2474 C CA . TYR A 1 313 ? 7.209 13.222 4.098 1.00 34.00 313 TYR A CA 1
ATOM 2475 C C . TYR A 1 313 ? 7.381 14.514 3.296 1.00 34.00 313 TYR A C 1
ATOM 2477 O O . TYR A 1 313 ? 8.085 15.419 3.811 1.00 34.00 313 TYR A O 1
#

Radius of gyration: 24.33 Å; chains: 1; bounding box: 70×41×70 Å

pLDDT: mean 75.8, std 18.8, range [24.11, 97.44]